Protein AF-A0A534T7Y4-F1 (afdb_monomer_lite)

Sequence (217 aa):
MRRSWRERLYLLGPSAVPPPVGVTTHHVESAAQLQWALGNAAKGADVIVMTAAVADYRPAREAKEKLKRGELGAKTSIELVANPDLLAELGKQRKGSTPLLVGFAAETEDVLENARAKLAAKRCDLIVANNVGEANAGFAVDTNHVQLVEAEEEVDVPAAPKSEVAHRILDKIVSMLGPEAGTDDAGGRVRELGGEAPAKTRAIAAKRAKAKPRRRN

Secondary structure (DSSP, 8-state):
-----S--EEEE-S-SSPPPTTSEEEE--SHHHHHHHHHHHTTT-SEEEE-----SEEESS--SSPPPHHHH-SS----EEEPP-HHHHHHHH-BTTBSEEEEEEEESS-HHHHHHHHHHHHT-SEEEEEETTSTTSSTTSSEEEEEEE-SS-EEEEEEEEHHHHHHHHHHHHHHHT-SPP--------------PPPGGGTTTHHHHTT-------

pLDDT: mean 81.02, std 20.28, range [33.38, 98.44]

Structure (mmCIF, N/CA/C/O backbone):
data_AF-A0A534T7Y4-F1
#
_entry.id   AF-A0A534T7Y4-F1
#
loop_
_atom_site.group_PDB
_atom_site.id
_atom_site.type_symbol
_atom_site.label_atom_id
_atom_site.label_alt_id
_atom_site.label_comp_id
_atom_site.label_asym_id
_atom_site.label_entity_id
_atom_site.label_seq_id
_atom_site.pdbx_PDB_ins_code
_atom_site.Cartn_x
_atom_site.Cartn_y
_atom_site.Cartn_z
_atom_site.occupancy
_atom_site.B_iso_or_equiv
_atom_site.auth_seq_id
_atom_site.auth_comp_id
_atom_site.auth_asym_id
_atom_site.auth_atom_id
_atom_site.pdbx_PDB_model_num
ATOM 1 N N . MET A 1 1 ? -18.652 -5.260 17.031 1.00 40.38 1 MET A N 1
ATOM 2 C CA . MET A 1 1 ? -19.638 -4.272 16.528 1.00 40.38 1 MET A CA 1
ATOM 3 C C . MET A 1 1 ? -19.385 -4.075 15.042 1.00 40.38 1 MET A C 1
ATOM 5 O O . MET A 1 1 ? -18.255 -3.781 14.687 1.00 40.38 1 MET A O 1
ATOM 9 N N . ARG A 1 2 ? -20.369 -4.295 14.161 1.00 49.62 2 ARG A N 1
ATOM 10 C CA . ARG A 1 2 ? -20.183 -4.040 12.722 1.00 49.62 2 ARG A CA 1
ATOM 11 C C . ARG A 1 2 ? -20.471 -2.559 12.460 1.00 49.62 2 ARG A C 1
ATOM 13 O O . ARG A 1 2 ? -21.638 -2.184 12.439 1.00 49.62 2 ARG A O 1
ATOM 20 N N . ARG A 1 3 ? -19.433 -1.729 12.289 1.00 62.16 3 ARG A N 1
ATOM 21 C CA . ARG A 1 3 ? -19.593 -0.394 11.681 1.00 62.16 3 ARG A CA 1
ATOM 22 C C . ARG A 1 3 ? -20.179 -0.579 10.279 1.00 62.16 3 ARG A C 1
ATOM 24 O O . ARG A 1 3 ? -19.710 -1.438 9.527 1.00 62.16 3 ARG A O 1
ATOM 31 N N . SER A 1 4 ? -21.208 0.189 9.926 1.00 66.19 4 SER A N 1
ATOM 32 C CA . SER A 1 4 ? -21.728 0.200 8.558 1.00 66.19 4 SER A CA 1
ATOM 33 C C . SER A 1 4 ? -20.911 1.182 7.724 1.00 66.19 4 SER A C 1
ATOM 35 O O . SER A 1 4 ? -21.018 2.393 7.904 1.00 66.19 4 SER A O 1
ATOM 37 N N . TRP A 1 5 ? -20.100 0.674 6.800 1.00 73.88 5 TRP A N 1
ATOM 38 C CA . TRP A 1 5 ? -19.364 1.508 5.851 1.00 73.88 5 TRP A CA 1
ATOM 39 C C . TRP A 1 5 ? -20.348 2.141 4.861 1.00 73.88 5 TRP A C 1
ATOM 41 O O . TRP A 1 5 ? -20.861 1.448 3.980 1.00 73.88 5 TRP A O 1
ATOM 51 N N . ARG A 1 6 ? -20.644 3.435 5.036 1.00 69.75 6 ARG A N 1
ATOM 52 C CA . ARG A 1 6 ? -21.647 4.162 4.237 1.00 69.75 6 ARG A CA 1
ATOM 53 C C . ARG A 1 6 ? -21.253 4.265 2.764 1.00 69.75 6 ARG A C 1
ATOM 55 O O . ARG A 1 6 ? -22.079 4.010 1.894 1.00 69.75 6 ARG A O 1
ATOM 62 N N . GLU A 1 7 ? -19.986 4.566 2.491 1.00 76.88 7 GLU A N 1
ATOM 63 C CA . GLU A 1 7 ? -19.439 4.646 1.138 1.00 76.88 7 GLU A CA 1
ATOM 64 C C . GLU A 1 7 ? -18.155 3.821 1.043 1.00 76.88 7 GLU A C 1
ATOM 66 O O . GLU A 1 7 ? -17.306 3.848 1.932 1.00 76.88 7 GLU A O 1
ATOM 71 N N . ARG A 1 8 ? -18.031 3.037 -0.032 1.00 85.06 8 ARG A N 1
ATOM 72 C CA . ARG A 1 8 ? -16.865 2.187 -0.290 1.00 85.06 8 ARG A CA 1
ATOM 73 C C . ARG A 1 8 ? -16.411 2.415 -1.720 1.00 85.06 8 ARG A C 1
ATOM 75 O O . ARG A 1 8 ? -17.153 2.121 -2.659 1.00 85.06 8 ARG A O 1
ATOM 82 N N . LEU A 1 9 ? -15.192 2.919 -1.855 1.00 89.81 9 LEU A N 1
ATOM 83 C CA . LEU A 1 9 ? -14.515 3.125 -3.125 1.00 89.81 9 LEU A CA 1
ATOM 84 C C . LEU A 1 9 ? -13.345 2.149 -3.234 1.00 89.81 9 LEU A C 1
ATOM 86 O O . LEU A 1 9 ? -12.501 2.086 -2.344 1.00 89.81 9 LEU A O 1
ATOM 90 N N . TYR A 1 10 ? -13.279 1.416 -4.340 1.00 92.06 10 TYR A N 1
ATOM 91 C CA . TYR A 1 10 ? -12.193 0.494 -4.636 1.00 92.06 10 TYR A CA 1
ATOM 92 C C . TYR A 1 10 ? -11.437 0.943 -5.884 1.00 92.06 10 TYR A C 1
ATOM 94 O O . TYR A 1 10 ? -11.981 0.953 -6.988 1.00 92.06 10 TYR A O 1
ATOM 102 N N . LEU A 1 11 ? -10.176 1.339 -5.702 1.00 92.19 11 LEU A N 1
ATOM 103 C CA . LEU A 1 11 ? -9.277 1.693 -6.799 1.00 92.19 11 LEU A CA 1
ATOM 104 C C . LEU A 1 11 ? -8.537 0.427 -7.243 1.00 92.19 11 LEU A C 1
ATOM 106 O O . LEU A 1 11 ? -7.594 -0.014 -6.588 1.00 92.19 11 LEU A O 1
ATOM 110 N N . LEU A 1 12 ? -9.005 -0.187 -8.329 1.00 92.94 12 LEU A N 1
ATOM 111 C CA . LEU A 1 12 ? -8.581 -1.522 -8.744 1.00 92.94 12 LEU A CA 1
ATOM 112 C C . LEU A 1 12 ? -7.566 -1.461 -9.889 1.00 92.94 12 LEU A C 1
ATOM 114 O O . LEU A 1 12 ? -7.898 -1.091 -11.015 1.00 92.94 12 LEU A O 1
ATOM 118 N N . GLY A 1 13 ? -6.334 -1.871 -9.583 1.00 91.81 13 GLY A N 1
ATOM 119 C CA . GLY A 1 13 ? -5.284 -2.144 -10.565 1.00 91.81 13 GLY A CA 1
ATOM 120 C C . GLY A 1 13 ? -5.560 -3.389 -11.426 1.00 91.81 13 GLY A C 1
ATOM 121 O O . GLY A 1 13 ? -6.578 -4.064 -11.245 1.00 91.81 13 GLY A O 1
ATOM 122 N N . PRO A 1 14 ? -4.634 -3.766 -12.326 1.00 90.12 14 PRO A N 1
ATOM 123 C CA . PRO A 1 14 ? -4.692 -5.048 -13.021 1.00 90.12 14 PRO A CA 1
ATOM 124 C C . PRO A 1 14 ? -4.718 -6.208 -12.014 1.00 90.12 14 PRO A C 1
ATOM 126 O O . PRO A 1 14 ? -3.756 -6.429 -11.283 1.00 90.12 14 PRO A O 1
ATOM 129 N N . SER A 1 15 ? -5.824 -6.950 -11.974 1.00 87.88 15 SER A N 1
ATOM 130 C CA . SER A 1 15 ? -6.038 -8.053 -11.034 1.00 87.88 15 SER A CA 1
ATOM 131 C C . SER A 1 15 ? -6.821 -9.184 -11.696 1.00 87.88 15 SER A C 1
ATOM 133 O O . SER A 1 15 ? -7.644 -8.946 -12.582 1.00 87.88 15 SER A O 1
ATOM 135 N N . ALA A 1 16 ? -6.564 -10.419 -11.262 1.00 85.62 16 ALA A N 1
ATOM 136 C CA . ALA A 1 16 ? -7.376 -11.585 -11.615 1.00 85.62 16 ALA A CA 1
ATOM 137 C C . ALA A 1 16 ? -8.631 -11.718 -10.730 1.00 85.62 16 ALA A C 1
ATOM 139 O O . ALA A 1 16 ? -9.544 -12.469 -11.067 1.00 85.62 16 ALA A O 1
ATOM 140 N N . VAL A 1 17 ? -8.676 -10.997 -9.605 1.00 84.56 17 VAL A N 1
ATOM 141 C CA . VAL A 1 17 ? -9.790 -11.018 -8.652 1.00 84.56 17 VAL A CA 1
ATOM 142 C C . VAL A 1 17 ? -10.852 -10.007 -9.102 1.00 84.56 17 VAL A C 1
ATOM 144 O O . VAL A 1 17 ? -10.505 -8.847 -9.351 1.00 84.56 17 VAL A O 1
ATOM 147 N N . PRO A 1 18 ? -12.133 -10.406 -9.223 1.00 87.19 18 PRO A N 1
ATOM 148 C CA . PRO A 1 18 ? -13.202 -9.482 -9.583 1.00 87.19 18 PRO A CA 1
ATOM 149 C C . PRO A 1 18 ? -13.441 -8.447 -8.473 1.00 87.19 18 PRO A C 1
ATOM 151 O O . PRO A 1 18 ? -13.191 -8.732 -7.298 1.00 87.19 18 PRO A O 1
ATOM 154 N N . PRO A 1 19 ? -13.952 -7.251 -8.813 1.00 88.75 19 PRO A N 1
ATOM 155 C CA . PRO A 1 19 ? -14.296 -6.261 -7.805 1.00 88.75 19 PRO A CA 1
ATOM 156 C C . PRO A 1 19 ? -15.399 -6.775 -6.862 1.00 88.75 19 PRO A C 1
ATOM 158 O O . PRO A 1 19 ? -16.290 -7.509 -7.305 1.00 88.75 19 PRO A O 1
ATOM 161 N N . PRO A 1 20 ? -15.381 -6.384 -5.574 1.00 86.88 20 PRO A N 1
ATOM 162 C CA . PRO A 1 20 ? -16.426 -6.761 -4.630 1.00 86.88 20 PRO A CA 1
ATOM 163 C C . PRO A 1 20 ? -17.809 -6.237 -5.043 1.00 86.88 20 PRO A C 1
ATOM 165 O O . PRO A 1 20 ? -17.954 -5.114 -5.528 1.00 86.88 20 PRO A O 1
ATOM 168 N N . VAL A 1 21 ? -18.853 -7.029 -4.789 1.00 87.06 21 VAL A N 1
ATOM 169 C CA . VAL A 1 21 ? -20.244 -6.631 -5.054 1.00 87.06 21 VAL A CA 1
ATOM 170 C C . VAL A 1 21 ? -20.660 -5.485 -4.123 1.00 87.06 21 VAL A C 1
ATOM 172 O O . VAL A 1 21 ? -20.382 -5.508 -2.924 1.00 87.06 21 VAL A O 1
ATOM 175 N N . GLY A 1 22 ? -21.360 -4.486 -4.669 1.00 86.19 22 GLY A N 1
ATOM 176 C CA . GLY A 1 22 ? -21.880 -3.352 -3.894 1.00 86.19 22 GLY A CA 1
ATOM 177 C C . GLY A 1 22 ? -20.812 -2.344 -3.447 1.00 86.19 22 GLY A C 1
ATOM 178 O O . GLY A 1 22 ? -21.047 -1.596 -2.495 1.00 86.19 22 GLY A O 1
ATOM 179 N N . VAL A 1 23 ? -19.644 -2.343 -4.100 1.00 90.19 23 VAL A N 1
ATOM 180 C CA . VAL A 1 23 ? -18.551 -1.382 -3.896 1.00 90.19 23 VAL A CA 1
ATOM 181 C C . VAL A 1 23 ? -18.313 -0.612 -5.193 1.00 90.19 23 VAL A C 1
ATOM 183 O O . VAL A 1 23 ? -18.119 -1.212 -6.253 1.00 90.19 23 VAL A O 1
ATOM 186 N N . THR A 1 24 ? -18.306 0.719 -5.120 1.00 91.38 24 THR A N 1
ATOM 187 C CA . THR A 1 24 ? -17.987 1.565 -6.274 1.00 91.38 24 THR A CA 1
ATOM 188 C C . THR A 1 24 ? -16.542 1.306 -6.673 1.00 91.38 24 THR A C 1
ATOM 190 O O . THR A 1 24 ? -15.634 1.500 -5.870 1.00 91.38 24 THR A O 1
ATOM 193 N N . THR A 1 25 ? -16.314 0.847 -7.901 1.00 93.06 25 THR A N 1
ATOM 194 C CA . THR A 1 25 ? -14.978 0.453 -8.363 1.00 93.06 25 THR A CA 1
ATOM 195 C C . THR A 1 25 ? -14.504 1.368 -9.483 1.00 93.06 25 THR A C 1
ATOM 197 O O . THR A 1 25 ? -15.199 1.544 -10.481 1.00 93.06 25 THR A O 1
ATOM 200 N N . HIS A 1 26 ? -13.293 1.903 -9.342 1.00 93.12 26 HIS A N 1
ATOM 201 C CA . HIS A 1 26 ? -12.600 2.654 -10.384 1.00 93.12 26 HIS A CA 1
ATOM 202 C C . HIS A 1 26 ? -11.345 1.897 -10.800 1.00 93.12 26 HIS A C 1
ATOM 204 O O . HIS A 1 26 ? -10.448 1.664 -9.991 1.00 93.12 26 HIS A O 1
ATOM 210 N N . HIS A 1 27 ? -11.281 1.513 -12.071 1.00 94.19 27 HIS A N 1
ATOM 211 C CA . HIS A 1 27 ? -10.134 0.794 -12.610 1.00 94.19 27 HIS A CA 1
ATOM 212 C C . HIS A 1 27 ? -8.991 1.748 -12.963 1.00 94.19 27 HIS A C 1
ATOM 214 O O . HIS A 1 27 ? -9.204 2.792 -13.582 1.00 94.19 27 HIS A O 1
ATOM 220 N N . VAL A 1 28 ? -7.773 1.353 -12.606 1.00 94.69 28 VAL A N 1
ATOM 221 C CA . VAL A 1 28 ? -6.526 2.055 -12.927 1.00 94.69 28 VAL A CA 1
ATOM 222 C C . VAL A 1 28 ? -5.508 1.054 -13.474 1.00 94.69 28 VAL A C 1
ATOM 224 O O . VAL A 1 28 ? -5.551 -0.127 -13.149 1.00 94.69 28 VAL A O 1
ATOM 227 N N . GLU A 1 29 ? -4.584 1.503 -14.316 1.00 92.88 29 GLU A N 1
ATOM 228 C CA . GLU A 1 29 ? -3.520 0.662 -14.886 1.00 92.88 29 GLU A CA 1
ATOM 229 C C . GLU A 1 29 ? -2.125 1.138 -14.467 1.00 92.88 29 GLU A C 1
ATOM 231 O O . GLU A 1 29 ? -1.226 0.318 -14.297 1.00 92.88 29 GLU A O 1
ATOM 236 N N . SER A 1 30 ? -1.933 2.447 -14.275 1.00 92.81 30 SER A N 1
ATOM 237 C CA . SER A 1 30 ? -0.633 3.035 -13.934 1.00 92.81 30 SER A CA 1
ATOM 238 C C . SER A 1 30 ? -0.620 3.737 -12.577 1.00 92.81 30 SER A C 1
ATOM 240 O O . SER A 1 30 ? -1.649 4.195 -12.076 1.00 92.81 30 SER A O 1
ATOM 242 N N . ALA A 1 31 ? 0.582 3.904 -12.013 1.00 93.44 31 ALA A N 1
ATOM 243 C CA . ALA A 1 31 ? 0.797 4.692 -10.799 1.00 93.44 31 ALA A CA 1
ATOM 244 C C . ALA A 1 31 ? 0.269 6.133 -10.943 1.00 93.44 31 ALA A C 1
ATOM 246 O O . ALA A 1 31 ? -0.317 6.671 -10.009 1.00 93.44 31 ALA A O 1
ATOM 247 N N . ALA A 1 32 ? 0.399 6.736 -12.131 1.00 91.19 32 ALA A N 1
ATOM 248 C CA . ALA A 1 32 ? -0.115 8.077 -12.409 1.00 91.19 32 ALA A CA 1
ATOM 249 C C . ALA A 1 32 ? -1.655 8.137 -12.407 1.00 91.19 32 ALA A C 1
ATOM 251 O O . ALA A 1 32 ? -2.238 9.092 -11.895 1.00 91.19 32 ALA A O 1
ATOM 252 N N . GLN A 1 33 ? -2.333 7.116 -12.943 1.00 93.19 33 GLN A N 1
ATOM 253 C CA . GLN A 1 33 ? -3.797 7.033 -12.866 1.00 93.19 33 GLN A CA 1
ATOM 254 C C . GLN A 1 33 ? -4.274 6.814 -11.431 1.00 93.19 33 GLN A C 1
ATOM 256 O O . GLN A 1 33 ? -5.239 7.451 -11.010 1.00 93.19 33 GLN A O 1
ATOM 261 N N . LEU A 1 34 ? -3.585 5.952 -10.678 1.00 95.31 34 LEU A N 1
ATOM 262 C CA . LEU A 1 34 ? -3.877 5.742 -9.264 1.00 95.31 34 LEU A CA 1
ATOM 263 C C . LEU A 1 34 ? -3.691 7.037 -8.463 1.00 95.31 34 LEU A C 1
ATOM 265 O O . LEU A 1 34 ? -4.569 7.389 -7.685 1.00 95.31 34 LEU A O 1
ATOM 269 N N . GLN A 1 35 ? -2.612 7.788 -8.708 1.00 93.69 35 GLN A N 1
ATOM 270 C CA . GLN A 1 35 ? -2.378 9.095 -8.087 1.00 93.69 35 GLN A CA 1
ATOM 271 C C . GLN A 1 35 ? -3.536 10.067 -8.334 1.00 93.69 35 GLN A C 1
ATOM 273 O O . GLN A 1 35 ? -4.030 10.700 -7.402 1.00 93.69 35 GLN A O 1
ATOM 278 N N . TRP A 1 36 ? -3.982 10.177 -9.587 1.00 91.88 36 TRP A N 1
ATOM 279 C CA . TRP A 1 36 ? -5.095 11.051 -9.947 1.00 91.88 36 TRP A CA 1
ATOM 280 C C . TRP A 1 36 ? -6.398 10.632 -9.251 1.00 91.88 36 TRP A C 1
ATOM 282 O O . TRP A 1 36 ? -7.097 11.477 -8.691 1.00 91.88 36 TRP A O 1
ATOM 292 N N . ALA A 1 37 ? -6.697 9.329 -9.234 1.00 92.69 37 ALA A N 1
ATOM 293 C CA . ALA A 1 37 ? -7.888 8.799 -8.577 1.00 92.69 37 ALA A CA 1
ATOM 294 C C . ALA A 1 37 ? -7.856 9.036 -7.055 1.00 92.69 37 ALA A C 1
ATOM 296 O O . ALA A 1 37 ? -8.859 9.456 -6.473 1.00 92.69 37 ALA A O 1
ATOM 297 N N . LEU A 1 38 ? -6.689 8.852 -6.427 1.00 92.31 38 LEU A N 1
ATOM 298 C CA . LEU A 1 38 ? -6.472 9.113 -5.003 1.00 92.31 38 LEU A CA 1
ATOM 299 C C . LEU A 1 38 ? -6.698 10.578 -4.630 1.00 92.31 38 LEU A C 1
ATOM 301 O O . LEU A 1 38 ? -7.304 10.843 -3.599 1.00 92.31 38 LEU A O 1
ATOM 305 N N . GLY A 1 39 ? -6.274 11.532 -5.464 1.00 87.19 39 GLY A N 1
ATOM 306 C CA . GLY A 1 39 ? -6.423 12.960 -5.159 1.00 87.19 39 GLY A CA 1
ATOM 307 C C . GLY A 1 39 ? -7.878 13.409 -4.950 1.00 87.19 39 GLY A C 1
ATOM 308 O O . GLY A 1 39 ? -8.139 14.328 -4.171 1.00 87.19 39 GLY A O 1
ATOM 309 N N . ASN A 1 40 ? -8.834 12.755 -5.616 1.00 81.31 40 ASN A N 1
ATOM 310 C CA . ASN A 1 40 ? -10.262 12.989 -5.391 1.00 81.31 40 ASN A CA 1
ATOM 311 C C . ASN A 1 40 ? -10.810 12.117 -4.261 1.00 81.31 40 ASN A C 1
ATOM 313 O O . ASN A 1 40 ? -11.522 12.630 -3.404 1.00 81.31 40 ASN A O 1
ATOM 317 N N . ALA A 1 41 ? -10.444 10.834 -4.242 1.00 85.88 41 ALA A N 1
ATOM 318 C CA . ALA A 1 41 ? -10.897 9.871 -3.241 1.00 85.88 41 ALA A CA 1
ATOM 319 C C . ALA A 1 41 ? -10.496 10.247 -1.809 1.00 85.88 41 ALA A C 1
ATOM 321 O O . ALA A 1 41 ? -11.246 9.997 -0.875 1.00 85.88 41 ALA A O 1
ATOM 322 N N . ALA A 1 42 ? -9.325 10.860 -1.629 1.00 88.12 42 ALA A N 1
ATOM 323 C CA . ALA A 1 42 ? -8.818 11.229 -0.314 1.00 88.12 42 ALA A CA 1
ATOM 324 C C . ALA A 1 42 ? -9.606 12.378 0.335 1.00 88.12 42 ALA A C 1
ATOM 326 O O . ALA A 1 42 ? -9.557 12.553 1.553 1.00 88.12 42 ALA A O 1
ATOM 327 N N . LYS A 1 43 ? -10.339 13.175 -0.454 1.00 86.75 43 LYS A N 1
ATOM 328 C CA . LYS A 1 43 ? -11.135 14.293 0.061 1.00 86.75 43 LYS A CA 1
ATOM 329 C C . LYS A 1 43 ? -12.392 13.757 0.740 1.00 86.75 43 LYS A C 1
ATOM 331 O O . LYS A 1 43 ? -13.333 13.352 0.067 1.00 86.75 43 LYS A O 1
ATOM 336 N N . GLY A 1 44 ? -12.417 13.826 2.068 1.00 84.31 44 GLY A N 1
ATOM 337 C CA . GLY A 1 44 ? -13.553 13.371 2.873 1.00 84.31 44 GLY A CA 1
ATOM 338 C C . GLY A 1 44 ? -13.548 11.873 3.173 1.00 84.31 44 GLY A C 1
ATOM 339 O O . GLY A 1 44 ? -14.550 11.369 3.663 1.00 84.31 44 GLY A O 1
ATOM 340 N N . ALA A 1 45 ? -12.448 11.166 2.894 1.00 91.44 45 ALA A N 1
ATOM 341 C CA . ALA A 1 45 ? -12.280 9.797 3.361 1.00 91.44 45 ALA A CA 1
ATOM 342 C C . ALA A 1 45 ? -12.017 9.774 4.874 1.00 91.44 45 ALA A C 1
ATOM 344 O O . ALA A 1 45 ? -11.205 10.554 5.373 1.00 91.44 45 ALA A O 1
ATOM 345 N N . ASP A 1 46 ? -12.644 8.832 5.578 1.00 93.19 46 ASP A N 1
ATOM 346 C CA . ASP A 1 46 ? -12.319 8.529 6.978 1.00 93.19 46 ASP A CA 1
ATOM 347 C C . ASP A 1 46 ? -11.092 7.612 7.083 1.00 93.19 46 ASP A C 1
ATOM 349 O O . ASP A 1 46 ? -10.283 7.738 8.000 1.00 93.19 46 ASP A O 1
ATOM 353 N N . VAL A 1 47 ? -10.938 6.699 6.118 1.00 95.06 47 VAL A N 1
ATOM 354 C CA . VAL A 1 47 ? -9.856 5.709 6.044 1.00 95.06 47 VAL A CA 1
ATOM 355 C C . VAL A 1 47 ? -9.386 5.565 4.603 1.00 95.06 47 VAL A C 1
ATOM 357 O O . VAL A 1 47 ? -10.200 5.476 3.683 1.00 95.06 47 VAL A O 1
ATOM 360 N N . ILE A 1 48 ? -8.073 5.459 4.410 1.00 96.12 48 ILE A N 1
ATOM 361 C CA . ILE A 1 48 ? -7.463 5.029 3.152 1.00 96.12 48 ILE A CA 1
ATOM 362 C C . ILE A 1 48 ? -6.574 3.818 3.430 1.00 96.12 48 ILE A C 1
ATOM 364 O O . ILE A 1 48 ? -5.624 3.902 4.206 1.00 96.12 48 ILE A O 1
ATOM 368 N N . VAL A 1 49 ? -6.859 2.706 2.748 1.00 96.81 49 VAL A N 1
ATOM 369 C CA . VAL A 1 4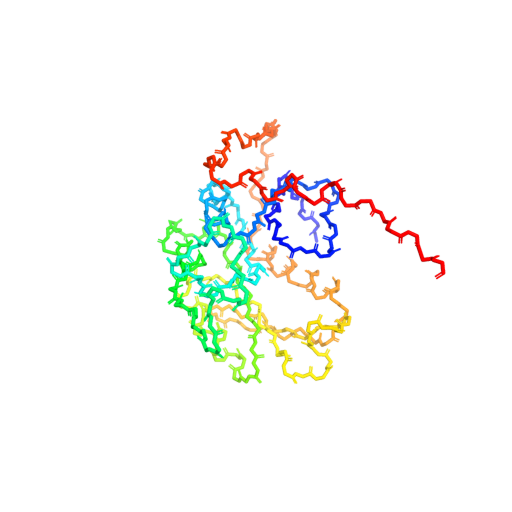9 ? -6.062 1.475 2.819 1.00 96.81 49 VAL A CA 1
ATOM 370 C C . VAL A 1 49 ? -5.309 1.274 1.505 1.00 96.81 49 VAL A C 1
ATOM 372 O O . VAL A 1 49 ? -5.895 0.934 0.478 1.00 96.81 49 VAL A O 1
ATOM 375 N N . MET A 1 50 ? -3.996 1.495 1.528 1.00 96.12 50 MET A N 1
ATOM 376 C CA . MET A 1 50 ? -3.113 1.419 0.362 1.00 96.12 50 MET A CA 1
ATOM 377 C C . MET A 1 50 ? -2.526 0.011 0.201 1.00 96.12 50 MET A C 1
ATOM 379 O O . MET A 1 50 ? -1.347 -0.220 0.452 1.00 96.12 50 MET A O 1
ATOM 383 N N . THR A 1 51 ? -3.359 -0.938 -0.239 1.00 93.88 51 THR A N 1
ATOM 384 C CA . THR A 1 51 ? -2.961 -2.342 -0.492 1.00 93.88 51 THR A CA 1
ATOM 385 C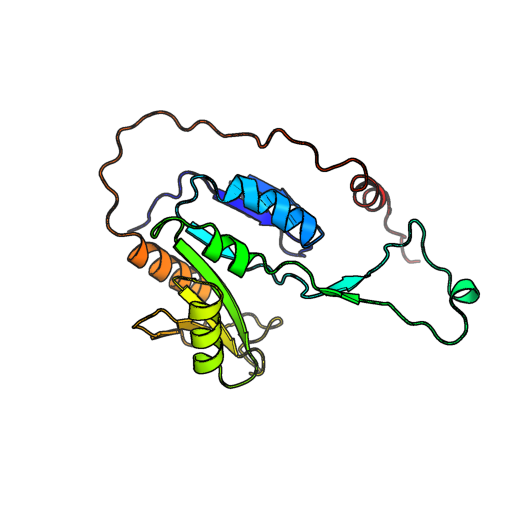 C . THR A 1 51 ? -2.337 -2.577 -1.870 1.00 93.88 51 THR A C 1
ATOM 387 O O . THR A 1 51 ? -1.891 -3.683 -2.166 1.00 93.88 51 THR A O 1
ATOM 390 N N . ALA A 1 52 ? -2.401 -1.595 -2.772 1.00 92.06 52 ALA A N 1
ATOM 391 C CA . ALA A 1 52 ? -1.948 -1.765 -4.148 1.00 92.06 52 ALA A CA 1
ATOM 392 C C . ALA A 1 52 ? -0.419 -1.907 -4.210 1.00 92.06 52 ALA A C 1
ATOM 394 O O . ALA A 1 52 ? 0.305 -1.066 -3.682 1.00 92.06 52 ALA A O 1
ATOM 395 N N . ALA A 1 53 ? 0.068 -2.923 -4.927 1.00 91.06 53 ALA A N 1
ATOM 396 C CA . ALA A 1 53 ? 1.480 -3.057 -5.279 1.00 91.06 53 ALA A CA 1
ATOM 397 C C . ALA A 1 53 ? 1.829 -2.063 -6.401 1.00 91.06 53 ALA A C 1
ATOM 399 O O . ALA A 1 53 ? 1.824 -2.397 -7.588 1.00 91.06 53 ALA A O 1
ATOM 400 N N . VAL A 1 54 ? 2.043 -0.801 -6.029 1.00 93.44 54 VAL A N 1
ATOM 401 C CA . VAL A 1 54 ? 2.398 0.266 -6.971 1.00 93.44 54 VAL A CA 1
ATOM 402 C C . VAL A 1 54 ? 3.848 0.078 -7.407 1.00 93.44 54 VAL A C 1
ATOM 404 O O . VAL A 1 54 ? 4.731 -0.045 -6.571 1.00 93.44 54 VAL A O 1
ATOM 407 N N . ALA A 1 55 ? 4.102 0.060 -8.715 1.00 93.88 55 ALA A N 1
ATOM 408 C CA . ALA A 1 55 ? 5.464 -0.045 -9.228 1.00 93.88 55 ALA A CA 1
ATOM 409 C C . ALA A 1 55 ? 6.297 1.189 -8.842 1.00 93.88 55 ALA A C 1
ATOM 411 O O . ALA A 1 55 ? 5.878 2.316 -9.114 1.00 93.88 55 ALA A O 1
ATOM 412 N N . ASP A 1 56 ? 7.500 0.979 -8.308 1.00 92.38 56 ASP A N 1
ATOM 413 C CA . ASP A 1 56 ? 8.401 2.067 -7.894 1.00 92.38 56 ASP A CA 1
ATOM 414 C C . ASP A 1 56 ? 8.952 2.877 -9.073 1.00 92.38 56 ASP A C 1
ATOM 416 O O . ASP A 1 56 ? 9.285 4.052 -8.936 1.00 92.38 56 ASP A O 1
ATOM 420 N N . TYR A 1 57 ? 9.021 2.267 -10.257 1.00 95.69 57 TYR A N 1
ATOM 421 C CA . TYR A 1 57 ? 9.571 2.873 -11.465 1.00 95.69 57 TYR A CA 1
ATOM 422 C C . TYR A 1 57 ? 8.628 2.710 -12.658 1.00 95.69 57 TYR A C 1
ATOM 424 O O . TYR A 1 57 ? 7.796 1.802 -12.715 1.00 95.69 57 TYR A O 1
ATOM 432 N N . ARG A 1 58 ? 8.787 3.585 -13.651 1.00 94.75 58 ARG A N 1
ATOM 433 C CA . ARG A 1 58 ? 8.142 3.497 -14.968 1.00 94.75 58 ARG A CA 1
ATOM 434 C C . ARG A 1 58 ? 9.159 3.760 -16.083 1.00 94.75 58 ARG A C 1
ATOM 436 O O . ARG A 1 58 ? 10.161 4.426 -15.823 1.00 94.75 58 ARG A O 1
ATOM 443 N N . PRO A 1 59 ? 8.911 3.311 -17.327 1.00 95.00 59 PRO A N 1
ATOM 444 C CA . PRO A 1 59 ? 9.722 3.721 -18.469 1.00 95.00 59 PRO A CA 1
ATOM 445 C C . PRO A 1 59 ? 9.791 5.248 -18.594 1.00 95.00 59 PRO A C 1
ATOM 447 O O . PRO A 1 59 ? 8.771 5.930 -18.513 1.00 95.00 59 PRO A O 1
ATOM 450 N N . ALA A 1 60 ? 10.987 5.783 -18.837 1.00 94.56 60 ALA A N 1
ATOM 451 C CA . ALA A 1 60 ? 11.201 7.211 -19.077 1.00 94.56 60 ALA A CA 1
ATOM 452 C C . ALA A 1 60 ? 10.450 7.700 -20.326 1.00 94.56 60 ALA A C 1
ATOM 454 O O . ALA A 1 60 ? 10.020 8.852 -20.405 1.00 94.56 60 ALA A O 1
ATOM 455 N N . ARG A 1 61 ? 10.289 6.810 -21.314 1.00 90.31 61 ARG A N 1
ATOM 456 C CA . ARG A 1 61 ? 9.577 7.063 -22.567 1.00 90.31 61 ARG A CA 1
ATOM 457 C C . ARG A 1 61 ? 8.661 5.892 -22.895 1.00 90.31 61 ARG A C 1
ATOM 459 O O . ARG A 1 61 ? 9.114 4.758 -23.025 1.00 90.31 61 ARG A O 1
ATOM 466 N N . GLU A 1 62 ? 7.381 6.184 -23.083 1.00 90.00 62 GLU A N 1
ATOM 467 C CA . GLU A 1 62 ? 6.397 5.213 -23.560 1.00 90.00 62 GLU A CA 1
ATOM 468 C C . GLU A 1 62 ? 6.375 5.193 -25.095 1.00 90.00 62 GLU A C 1
ATOM 470 O O . GLU A 1 62 ? 6.232 6.231 -25.749 1.00 90.00 62 GLU A O 1
ATOM 475 N N . ALA A 1 63 ? 6.512 4.007 -25.689 1.00 89.12 63 ALA A N 1
ATOM 476 C CA . ALA A 1 63 ? 6.392 3.838 -27.132 1.00 89.12 63 ALA A CA 1
ATOM 477 C C . ALA A 1 63 ? 4.914 3.859 -27.554 1.00 89.12 63 ALA A C 1
ATOM 479 O O . ALA A 1 63 ? 4.081 3.171 -26.968 1.00 89.12 63 ALA A O 1
ATOM 480 N N . LYS A 1 64 ? 4.586 4.613 -28.612 1.00 90.06 64 LYS A N 1
ATOM 481 C CA . LYS A 1 64 ? 3.218 4.662 -29.170 1.00 90.06 64 LYS A CA 1
ATOM 482 C C . LYS A 1 64 ? 2.806 3.352 -29.844 1.00 90.06 64 LYS A C 1
ATOM 484 O O . LYS A 1 64 ? 1.619 3.061 -29.969 1.00 90.06 64 LYS A O 1
ATOM 489 N N . GLU A 1 65 ? 3.789 2.578 -30.288 1.00 90.56 65 GLU A N 1
ATOM 490 C CA . GLU A 1 65 ? 3.605 1.316 -30.989 1.00 90.56 65 GLU A CA 1
ATOM 491 C C . GLU A 1 65 ? 4.492 0.231 -30.382 1.00 90.56 65 GLU A C 1
ATOM 493 O O . GLU A 1 65 ? 5.459 0.505 -29.669 1.00 90.56 65 GLU A O 1
ATOM 498 N N . LYS A 1 66 ? 4.153 -1.027 -30.671 1.00 90.38 66 LYS A N 1
ATOM 499 C CA . LYS A 1 66 ? 4.951 -2.174 -30.245 1.00 90.38 66 LYS A CA 1
ATOM 500 C C . LYS A 1 66 ? 6.335 -2.089 -30.887 1.00 90.38 66 LYS A C 1
ATOM 502 O O . LYS A 1 66 ? 6.452 -2.239 -32.099 1.00 90.38 66 LYS A O 1
ATOM 507 N N . LEU A 1 67 ? 7.359 -1.954 -30.053 1.00 88.31 67 LEU A N 1
ATOM 508 C CA . L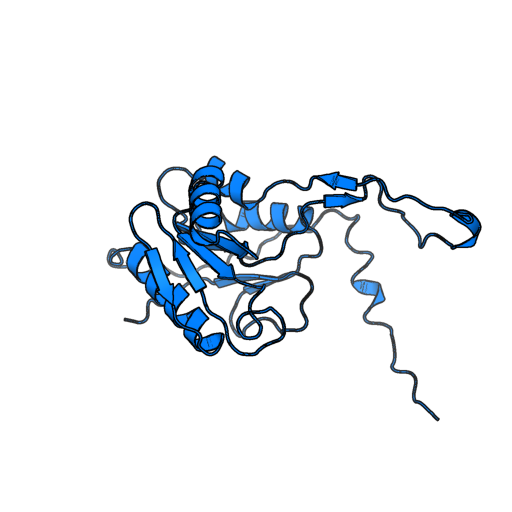EU A 1 67 ? 8.754 -1.990 -30.479 1.00 88.31 67 LEU A CA 1
ATOM 509 C C . LEU A 1 67 ? 9.074 -3.361 -31.089 1.00 88.31 67 LEU A C 1
ATOM 511 O O . LEU A 1 67 ? 8.864 -4.401 -30.448 1.00 88.31 67 LEU A O 1
ATOM 515 N N . LYS A 1 68 ? 9.540 -3.393 -32.341 1.00 87.44 68 LYS A N 1
ATOM 516 C CA . LYS A 1 68 ? 9.893 -4.658 -32.999 1.00 87.44 68 LYS A CA 1
ATOM 517 C C . LYS A 1 68 ? 11.314 -5.055 -32.629 1.00 87.44 68 LYS A C 1
ATOM 519 O O . LYS A 1 68 ? 12.210 -4.225 -32.557 1.00 87.44 68 LYS A O 1
ATOM 524 N N . ARG A 1 69 ? 11.550 -6.362 -32.484 1.00 82.06 69 ARG A N 1
ATOM 525 C CA . ARG A 1 69 ? 12.879 -6.899 -32.143 1.00 82.06 69 ARG A CA 1
ATOM 526 C C . ARG A 1 69 ? 13.977 -6.427 -33.111 1.00 82.06 69 ARG A C 1
ATOM 528 O O . ARG A 1 69 ? 15.075 -6.142 -32.664 1.00 82.06 69 ARG A O 1
ATOM 535 N N . GLY A 1 70 ? 13.673 -6.307 -34.407 1.00 82.12 70 GLY A N 1
ATOM 536 C CA . GLY A 1 70 ? 14.632 -5.814 -35.405 1.00 82.12 70 GLY A CA 1
ATOM 537 C C . GLY A 1 70 ? 15.006 -4.335 -35.248 1.00 82.12 70 GLY A C 1
ATOM 538 O O . GLY A 1 70 ? 16.115 -3.959 -35.598 1.00 82.12 70 GLY A O 1
ATOM 539 N N . GLU A 1 71 ? 14.114 -3.514 -34.685 1.00 80.19 71 GLU A N 1
ATOM 540 C CA . GLU A 1 71 ? 14.338 -2.076 -34.453 1.00 80.19 71 GLU A CA 1
ATOM 541 C C . GLU A 1 71 ? 15.165 -1.832 -33.182 1.00 80.19 71 GLU A C 1
ATOM 543 O O . GLU A 1 71 ? 15.895 -0.852 -33.085 1.00 80.19 71 GLU A O 1
ATOM 548 N N . LEU A 1 72 ? 15.063 -2.742 -32.212 1.00 79.81 72 LEU A N 1
ATOM 549 C CA . LEU A 1 72 ? 15.745 -2.658 -30.922 1.00 79.81 72 LEU A CA 1
ATOM 550 C C . LEU A 1 72 ? 17.177 -3.218 -30.937 1.00 79.81 72 LEU A C 1
ATOM 552 O O . LEU A 1 72 ? 17.918 -3.018 -29.976 1.00 79.81 72 LEU A O 1
ATOM 556 N N . GLY A 1 73 ? 17.561 -3.910 -32.015 1.00 82.31 73 GLY A N 1
ATOM 557 C CA . GLY A 1 73 ? 18.880 -4.521 -32.175 1.00 82.31 73 GLY A CA 1
ATOM 558 C C . GLY A 1 73 ? 19.119 -5.746 -31.281 1.00 82.31 73 GLY A C 1
ATOM 559 O O . GLY A 1 73 ? 18.212 -6.285 -30.651 1.00 82.31 73 GLY A O 1
ATOM 560 N N . ALA A 1 74 ? 20.372 -6.216 -31.248 1.00 84.38 74 ALA A N 1
ATOM 561 C CA . ALA A 1 74 ? 20.779 -7.392 -30.465 1.00 84.38 74 ALA A CA 1
ATOM 562 C C . ALA A 1 74 ? 20.899 -7.121 -28.951 1.00 84.38 74 ALA A C 1
ATOM 564 O O . ALA A 1 74 ? 20.928 -8.060 -28.157 1.00 84.38 74 ALA A O 1
ATOM 565 N N . LYS A 1 75 ? 20.983 -5.848 -28.549 1.00 86.44 75 LYS A N 1
ATOM 566 C CA . LYS A 1 75 ? 21.023 -5.392 -27.157 1.00 86.44 75 LYS A CA 1
ATOM 567 C C . LYS A 1 75 ? 20.108 -4.187 -27.016 1.00 86.44 75 LYS A C 1
ATOM 569 O O . LYS A 1 75 ? 20.160 -3.281 -27.839 1.00 86.44 75 LYS A O 1
ATOM 574 N N . THR A 1 76 ? 19.314 -4.168 -25.954 1.00 88.62 76 THR A N 1
ATOM 575 C CA . THR A 1 76 ? 18.320 -3.124 -25.706 1.00 88.62 76 THR A CA 1
ATOM 576 C C . THR A 1 76 ? 18.326 -2.762 -24.234 1.00 88.62 76 THR A C 1
ATOM 578 O O . THR A 1 76 ? 18.459 -3.640 -23.383 1.00 88.62 76 THR A O 1
ATOM 581 N N . SER A 1 77 ? 18.150 -1.481 -23.939 1.00 90.31 77 SER A N 1
ATOM 582 C CA . SER A 1 77 ? 17.927 -0.969 -22.592 1.00 90.31 77 SER A CA 1
ATOM 583 C C . SER A 1 77 ? 16.560 -0.292 -22.507 1.00 90.31 77 SER A C 1
ATOM 585 O O . SER A 1 77 ? 16.048 0.243 -23.492 1.00 90.31 77 SER A O 1
ATOM 587 N N . ILE A 1 78 ? 15.965 -0.329 -21.316 1.00 92.12 78 ILE A N 1
ATOM 588 C CA . ILE A 1 78 ? 14.799 0.481 -20.966 1.00 92.12 78 ILE A CA 1
ATOM 589 C C . ILE A 1 78 ? 15.263 1.434 -19.876 1.00 92.12 78 ILE A C 1
ATOM 591 O O . ILE A 1 78 ? 15.640 1.002 -18.790 1.00 92.12 78 ILE A O 1
ATOM 595 N N . GLU A 1 79 ? 15.257 2.725 -20.179 1.00 95.50 79 GLU A N 1
ATOM 596 C CA . GLU A 1 79 ? 15.507 3.753 -19.178 1.00 95.50 79 GLU A CA 1
ATOM 597 C C . GLU A 1 79 ? 14.282 3.868 -18.266 1.00 95.50 79 GLU A C 1
ATOM 599 O O . GLU A 1 79 ? 13.149 3.972 -18.750 1.00 95.50 79 GLU A O 1
ATOM 604 N N . LEU A 1 80 ? 14.504 3.826 -16.954 1.00 97.50 80 LEU A N 1
ATOM 605 C CA . LEU A 1 80 ? 13.460 3.891 -15.940 1.00 97.50 80 LEU A CA 1
ATOM 606 C C . LEU A 1 80 ? 13.582 5.184 -15.135 1.00 97.50 80 LEU A C 1
ATOM 608 O O . LEU A 1 80 ? 14.679 5.628 -14.812 1.00 97.50 80 LEU A O 1
ATOM 612 N N . VAL A 1 81 ? 12.439 5.756 -14.777 1.00 96.88 81 VAL A N 1
ATOM 613 C CA . VAL A 1 81 ? 12.324 6.900 -13.868 1.00 96.88 81 VAL A CA 1
ATOM 614 C C . VAL A 1 81 ? 11.402 6.538 -12.713 1.00 96.88 81 VAL A C 1
ATOM 616 O O . VAL A 1 81 ? 10.447 5.779 -12.890 1.00 96.88 81 VAL A O 1
ATOM 619 N N . ALA A 1 82 ? 11.676 7.079 -11.528 1.00 96.19 82 ALA A N 1
ATOM 620 C CA . ALA A 1 82 ? 10.881 6.804 -10.337 1.00 96.19 82 ALA A CA 1
ATOM 621 C C . ALA A 1 82 ? 9.428 7.284 -10.497 1.00 96.19 82 ALA A C 1
ATOM 623 O O . ALA A 1 82 ? 9.152 8.352 -11.064 1.00 96.19 82 ALA A O 1
ATOM 624 N N . ASN A 1 83 ? 8.487 6.491 -9.991 1.00 95.31 83 ASN A N 1
ATOM 625 C CA . ASN A 1 83 ? 7.112 6.911 -9.770 1.00 95.31 83 ASN A CA 1
ATOM 626 C C . ASN A 1 83 ? 6.997 7.766 -8.505 1.00 95.31 83 ASN A C 1
ATOM 628 O O . ASN A 1 83 ? 7.826 7.659 -7.603 1.00 95.31 83 ASN A O 1
ATOM 632 N N . PRO A 1 84 ? 5.976 8.635 -8.432 1.00 90.69 84 PRO A N 1
ATOM 633 C CA . PRO A 1 84 ? 5.662 9.327 -7.195 1.00 90.69 84 PRO A CA 1
ATOM 634 C C . PRO A 1 84 ? 5.302 8.326 -6.097 1.00 90.69 84 PRO A C 1
ATOM 636 O O . PRO A 1 84 ? 4.559 7.371 -6.331 1.00 90.69 84 PRO A O 1
ATOM 639 N N . ASP A 1 85 ? 5.771 8.597 -4.887 1.00 94.38 85 ASP A N 1
ATOM 640 C CA . ASP A 1 85 ? 5.389 7.840 -3.704 1.00 94.38 85 ASP A CA 1
ATOM 641 C C . ASP A 1 85 ? 4.008 8.287 -3.216 1.00 94.38 85 ASP A C 1
ATOM 643 O O . ASP A 1 85 ? 3.858 9.308 -2.540 1.00 94.38 85 ASP A O 1
ATOM 647 N N . LEU A 1 86 ? 2.983 7.534 -3.612 1.00 95.38 86 LEU A N 1
ATOM 648 C CA . LEU A 1 86 ? 1.588 7.916 -3.394 1.00 95.38 86 LEU A CA 1
ATOM 649 C C . LEU A 1 86 ? 1.222 7.954 -1.910 1.00 95.38 86 LEU A C 1
ATOM 651 O O . LEU A 1 86 ? 0.495 8.847 -1.481 1.00 95.38 86 LEU A O 1
ATOM 655 N N . LEU A 1 87 ? 1.733 7.004 -1.126 1.00 95.44 87 LEU A N 1
ATOM 656 C CA . LEU A 1 87 ? 1.427 6.911 0.298 1.00 95.44 87 LEU A CA 1
ATOM 657 C C . LEU A 1 87 ? 2.130 8.025 1.084 1.00 95.44 87 LEU A C 1
ATOM 659 O O . LEU A 1 87 ? 1.502 8.662 1.927 1.00 95.44 87 LEU A O 1
ATOM 663 N N . ALA A 1 88 ? 3.394 8.328 0.757 1.00 95.44 88 ALA A N 1
ATOM 664 C CA . ALA A 1 88 ? 4.094 9.468 1.348 1.00 95.44 88 ALA A CA 1
ATOM 665 C C . ALA A 1 88 ? 3.402 10.795 1.016 1.00 95.44 88 ALA A C 1
ATOM 667 O O . ALA A 1 88 ? 3.319 11.678 1.868 1.00 95.44 88 ALA A O 1
ATOM 668 N N . GLU A 1 89 ? 2.916 10.954 -0.216 1.00 94.75 89 GLU A N 1
ATOM 669 C CA . GLU A 1 89 ? 2.220 12.169 -0.633 1.00 94.75 89 GLU A CA 1
ATOM 670 C C . GLU A 1 89 ? 0.897 12.349 0.126 1.00 94.75 89 GLU A C 1
ATOM 672 O O . GLU A 1 89 ? 0.637 13.437 0.641 1.00 94.75 89 GLU A O 1
ATOM 677 N N . LEU A 1 90 ? 0.112 11.278 0.301 1.00 94.69 90 LEU A N 1
ATOM 678 C CA . LEU A 1 90 ? -1.086 11.297 1.149 1.00 94.69 90 LEU A CA 1
ATOM 679 C C . LEU A 1 90 ? -0.752 11.717 2.587 1.00 94.69 90 LEU A C 1
ATOM 681 O O . LEU A 1 90 ? -1.390 12.620 3.128 1.00 94.69 90 LEU A O 1
ATOM 685 N N . GLY A 1 91 ? 0.285 11.123 3.183 1.00 94.94 91 GLY A N 1
ATOM 686 C CA . GLY A 1 91 ? 0.734 11.462 4.534 1.00 94.94 91 GLY A CA 1
ATOM 687 C C . GLY A 1 91 ? 1.215 12.908 4.686 1.00 94.94 91 GLY A C 1
ATOM 688 O O . GLY A 1 91 ? 1.031 13.520 5.738 1.00 94.94 91 GLY A O 1
ATOM 689 N N . LYS A 1 92 ? 1.814 13.493 3.641 1.00 94.25 92 LYS A N 1
ATOM 690 C CA . LYS A 1 92 ? 2.218 14.910 3.621 1.00 94.25 92 LYS A CA 1
ATOM 691 C C . LYS A 1 92 ? 1.029 15.859 3.491 1.00 94.25 92 LYS A C 1
ATOM 693 O O . LYS A 1 92 ? 1.044 16.918 4.112 1.00 94.25 92 LYS A O 1
ATOM 698 N N . GLN A 1 93 ? 0.038 15.500 2.677 1.00 91.75 93 GLN A N 1
ATOM 699 C CA . GLN A 1 93 ? -1.139 16.331 2.406 1.00 91.75 93 GLN A CA 1
ATOM 700 C C . GLN A 1 93 ? -2.193 16.259 3.517 1.00 91.75 93 GLN A C 1
ATOM 702 O O . GLN A 1 93 ? -3.005 17.180 3.652 1.00 91.75 93 GLN A O 1
ATOM 707 N N . ARG A 1 94 ? -2.188 15.180 4.307 1.00 92.19 94 ARG A N 1
ATOM 708 C CA . ARG A 1 94 ? -3.104 14.978 5.426 1.00 92.19 94 ARG A CA 1
ATOM 709 C C . ARG A 1 94 ? -2.986 16.105 6.454 1.00 92.19 94 ARG A C 1
ATOM 711 O O . ARG A 1 94 ? -1.896 16.446 6.910 1.00 92.19 94 ARG A O 1
ATOM 718 N N . LYS A 1 95 ? -4.134 16.661 6.846 1.00 86.00 95 LYS A N 1
ATOM 719 C CA . LYS A 1 95 ? -4.248 17.667 7.908 1.00 86.00 95 LYS A CA 1
ATOM 720 C C . LYS A 1 95 ? -4.896 17.018 9.127 1.00 86.00 95 LYS A C 1
ATOM 722 O O . LYS A 1 95 ? -6.043 16.596 9.048 1.00 86.00 95 LYS A O 1
ATOM 727 N N . GLY A 1 96 ? -4.172 16.958 10.243 1.00 88.31 96 GLY A N 1
ATOM 728 C CA . GLY A 1 96 ? -4.633 16.252 11.442 1.00 88.31 96 GLY A CA 1
ATOM 729 C C . GLY A 1 96 ? -4.527 14.731 11.293 1.00 88.31 96 GLY A C 1
ATOM 730 O O . GLY A 1 96 ? -3.588 14.240 10.671 1.00 88.31 96 GLY A O 1
ATOM 731 N N . SER A 1 97 ? -5.482 14.001 11.870 1.00 88.31 97 SER A N 1
ATOM 732 C CA . SER A 1 97 ? -5.494 12.531 11.949 1.00 88.31 97 SER A CA 1
ATOM 733 C C . SER A 1 97 ? -6.473 11.847 10.984 1.00 88.31 97 SER A C 1
ATOM 735 O O . SER A 1 97 ? -6.569 10.625 10.981 1.00 88.31 97 SER A O 1
ATOM 737 N N . THR A 1 98 ? -7.183 12.607 10.143 1.00 91.25 98 THR A N 1
ATOM 738 C CA . THR A 1 98 ? -8.150 12.070 9.169 1.00 91.25 98 THR A CA 1
ATOM 739 C C . THR A 1 98 ? -7.710 12.412 7.739 1.00 91.25 98 THR A C 1
ATOM 741 O O . THR A 1 98 ? -7.362 13.569 7.479 1.00 91.25 98 THR A O 1
ATOM 744 N N . PRO A 1 99 ? -7.718 11.457 6.791 1.00 93.88 99 PRO A N 1
ATOM 745 C CA . PRO A 1 99 ? -8.060 10.038 6.955 1.00 93.88 99 PRO A CA 1
ATOM 746 C C . PRO A 1 99 ? -7.045 9.274 7.810 1.00 93.88 99 PRO A C 1
ATOM 748 O O . PRO A 1 99 ? -5.869 9.641 7.852 1.00 93.88 99 PRO A O 1
ATOM 751 N N . LEU A 1 100 ? -7.489 8.168 8.406 1.00 96.00 100 LEU A N 1
ATOM 752 C CA . LEU A 1 100 ? -6.595 7.117 8.877 1.00 96.00 100 LEU A CA 1
ATOM 753 C C . LEU A 1 100 ? -5.876 6.503 7.662 1.00 96.00 100 LEU A C 1
ATOM 755 O O . LEU A 1 100 ? -6.525 6.038 6.722 1.00 96.00 100 LEU A O 1
ATOM 759 N N . LEU A 1 101 ? -4.548 6.519 7.659 1.00 97.50 101 LEU A N 1
ATOM 760 C CA . LEU A 1 101 ? -3.700 6.023 6.582 1.00 97.50 101 LEU A CA 1
ATOM 761 C C . LEU A 1 101 ? -3.116 4.661 6.953 1.00 97.50 101 LEU A C 1
ATOM 763 O O . LEU A 1 101 ? -2.295 4.550 7.866 1.00 97.50 101 LEU A O 1
ATOM 767 N N . VAL A 1 102 ? -3.513 3.644 6.192 1.00 98.31 102 VAL A N 1
ATOM 768 C CA . VAL A 1 102 ? -3.047 2.265 6.346 1.00 98.31 102 VAL A CA 1
ATOM 769 C C . VAL A 1 102 ? -2.194 1.882 5.142 1.00 98.31 102 VAL A C 1
ATOM 771 O O . VAL A 1 102 ? -2.680 1.862 4.008 1.00 98.31 102 VAL A O 1
ATOM 774 N N . GLY A 1 103 ? -0.923 1.574 5.382 1.00 97.62 103 GLY A N 1
ATOM 775 C CA . GLY A 1 103 ? 0.009 1.074 4.373 1.00 97.62 103 GLY A CA 1
ATOM 776 C C . GLY A 1 103 ? 0.215 -0.435 4.470 1.00 97.62 103 GLY A C 1
ATOM 777 O O . GLY A 1 103 ? -0.018 -1.035 5.516 1.00 97.62 103 GLY A O 1
ATOM 778 N N . PHE A 1 104 ? 0.679 -1.043 3.381 1.00 96.44 104 PHE A N 1
ATOM 779 C CA . PHE A 1 104 ? 1.112 -2.441 3.351 1.00 96.44 104 PHE A CA 1
ATOM 780 C C . PHE A 1 104 ? 2.605 -2.525 3.030 1.00 96.44 104 PHE A C 1
ATOM 782 O O . PHE A 1 104 ? 3.135 -1.720 2.260 1.00 96.44 104 PHE A O 1
ATOM 789 N N . ALA A 1 105 ? 3.277 -3.505 3.623 1.00 93.38 105 ALA A N 1
ATOM 790 C CA . ALA A 1 105 ? 4.699 -3.750 3.451 1.00 93.38 105 ALA A CA 1
ATOM 791 C C . ALA A 1 105 ? 4.952 -5.250 3.287 1.00 93.38 105 ALA A C 1
ATOM 793 O O . ALA A 1 105 ? 4.764 -6.019 4.221 1.00 93.38 105 ALA A O 1
ATOM 794 N N . ALA A 1 106 ? 5.386 -5.657 2.099 1.00 90.88 106 ALA A N 1
ATOM 795 C CA . ALA A 1 106 ? 5.934 -6.988 1.893 1.00 90.88 106 ALA A CA 1
ATOM 796 C C . ALA A 1 106 ? 7.445 -6.904 2.110 1.00 90.88 106 ALA A C 1
ATOM 798 O O . ALA A 1 106 ? 8.121 -6.213 1.350 1.00 90.88 106 ALA A O 1
ATOM 799 N N . GLU A 1 107 ? 7.945 -7.579 3.136 1.00 89.62 107 GLU A N 1
ATOM 800 C CA . GLU A 1 107 ? 9.363 -7.589 3.503 1.00 89.62 107 GLU A CA 1
ATOM 801 C C . GLU A 1 107 ? 9.902 -9.026 3.425 1.00 89.62 107 GLU A C 1
ATOM 803 O O . GLU A 1 107 ? 9.135 -9.990 3.454 1.00 89.62 107 GLU A O 1
ATOM 808 N N . THR A 1 108 ? 11.217 -9.187 3.293 1.00 85.19 108 THR A N 1
ATOM 809 C CA . THR A 1 108 ? 11.887 -10.505 3.321 1.00 85.19 108 THR A CA 1
ATOM 810 C C . THR A 1 108 ? 12.729 -10.714 4.576 1.00 85.19 108 THR A C 1
ATOM 812 O O . THR A 1 108 ? 13.046 -11.848 4.922 1.00 85.19 108 THR A O 1
ATOM 815 N N . GLU A 1 109 ? 13.086 -9.622 5.246 1.00 86.56 109 GLU A N 1
ATOM 816 C CA . GLU A 1 109 ? 13.894 -9.572 6.461 1.00 86.56 109 GLU A CA 1
ATOM 817 C C . GLU A 1 109 ? 13.529 -8.315 7.265 1.00 86.56 109 GLU A C 1
ATOM 819 O O . GLU A 1 109 ? 12.837 -7.429 6.752 1.00 86.56 109 GLU A O 1
ATOM 824 N N . ASP A 1 110 ? 13.941 -8.273 8.535 1.00 91.81 110 ASP A N 1
ATOM 825 C CA . ASP A 1 110 ? 13.802 -7.117 9.434 1.00 91.81 110 ASP A CA 1
ATOM 826 C C . ASP A 1 110 ? 12.408 -6.462 9.411 1.00 91.81 110 ASP A C 1
ATOM 828 O O . ASP A 1 110 ? 12.253 -5.241 9.396 1.00 91.81 110 ASP A O 1
ATOM 832 N N . VAL A 1 111 ? 11.365 -7.301 9.390 1.00 91.81 111 VAL A N 1
ATOM 833 C CA . VAL A 1 111 ? 9.978 -6.902 9.093 1.00 91.81 111 VAL A CA 1
ATOM 834 C C . VAL A 1 111 ? 9.495 -5.757 9.986 1.00 91.81 111 VAL A C 1
ATOM 836 O O . VAL A 1 111 ? 8.974 -4.766 9.476 1.00 91.81 111 VAL A O 1
ATOM 839 N N . LEU A 1 112 ? 9.705 -5.858 11.304 1.00 94.50 112 LEU A N 1
ATOM 840 C CA . LEU A 1 112 ? 9.295 -4.826 12.264 1.00 94.50 112 LEU A CA 1
ATOM 841 C C . LEU A 1 112 ? 10.062 -3.513 12.080 1.00 94.50 112 LEU A C 1
ATOM 843 O O . LEU A 1 112 ? 9.455 -2.441 12.092 1.00 94.50 112 LEU A O 1
ATOM 847 N N . GLU A 1 113 ? 11.380 -3.576 11.884 1.00 95.75 113 GLU A N 1
ATOM 848 C CA . GLU A 1 113 ? 12.210 -2.382 11.706 1.00 95.75 113 GLU A CA 1
ATOM 849 C C . GLU A 1 113 ? 11.819 -1.639 10.423 1.00 95.75 113 GLU A C 1
ATOM 851 O O . GLU A 1 113 ? 11.534 -0.436 10.451 1.00 95.75 113 GLU A O 1
ATOM 856 N N . ASN A 1 114 ? 11.685 -2.375 9.318 1.00 95.94 114 ASN A N 1
ATOM 857 C CA . ASN A 1 114 ? 11.249 -1.841 8.033 1.00 95.94 114 ASN A CA 1
ATOM 858 C C . ASN A 1 114 ? 9.826 -1.265 8.107 1.00 95.94 114 ASN A C 1
ATOM 860 O O . ASN A 1 114 ? 9.555 -0.184 7.569 1.00 95.94 114 ASN A O 1
ATOM 864 N N . ALA A 1 115 ? 8.917 -1.934 8.823 1.00 96.81 115 ALA A N 1
ATOM 865 C CA . ALA A 1 115 ? 7.559 -1.451 9.039 1.00 96.81 115 ALA A CA 1
ATOM 866 C C . ALA A 1 115 ? 7.532 -0.138 9.833 1.00 96.81 115 ALA A C 1
ATOM 868 O O . ALA A 1 115 ? 6.860 0.806 9.410 1.00 96.81 115 ALA A O 1
ATOM 869 N N . ARG A 1 116 ? 8.302 -0.025 10.924 1.00 97.12 116 ARG A N 1
ATOM 870 C CA . ARG A 1 116 ? 8.418 1.209 11.724 1.00 97.12 116 ARG A CA 1
ATOM 871 C C . ARG A 1 116 ? 9.022 2.359 10.922 1.00 97.12 116 ARG A C 1
ATOM 873 O O . ARG A 1 116 ? 8.493 3.473 10.943 1.00 97.12 116 ARG A O 1
ATOM 880 N N . ALA A 1 117 ? 10.085 2.092 10.164 1.00 96.62 117 ALA A N 1
ATOM 881 C CA . ALA A 1 117 ? 10.700 3.086 9.290 1.00 96.62 117 ALA A CA 1
ATOM 882 C C . ALA A 1 117 ? 9.700 3.600 8.240 1.00 96.62 117 ALA A C 1
ATOM 884 O O . ALA A 1 117 ? 9.588 4.808 8.009 1.00 96.62 117 ALA A O 1
ATOM 885 N N . LYS A 1 118 ? 8.914 2.696 7.641 1.00 96.25 118 LYS A N 1
ATOM 886 C CA . LYS A 1 118 ? 7.875 3.034 6.661 1.00 96.25 118 LYS A CA 1
ATOM 887 C C . LYS A 1 118 ? 6.718 3.806 7.297 1.00 96.25 118 LYS A C 1
ATOM 889 O O . LYS A 1 118 ? 6.298 4.810 6.725 1.00 96.25 118 LYS A O 1
ATOM 894 N N . LEU A 1 119 ? 6.253 3.410 8.483 1.00 97.69 119 LEU A N 1
ATOM 895 C CA . LEU A 1 119 ? 5.218 4.116 9.244 1.00 97.69 119 LEU A CA 1
ATOM 896 C C . LEU A 1 119 ? 5.587 5.598 9.416 1.00 97.69 119 LEU A C 1
ATOM 898 O O . LEU A 1 119 ? 4.828 6.481 9.006 1.00 97.69 119 LEU A O 1
ATOM 902 N N . ALA A 1 120 ? 6.795 5.865 9.923 1.00 96.62 120 ALA A N 1
ATOM 903 C CA . ALA A 1 120 ? 7.302 7.217 10.141 1.00 96.62 120 ALA A CA 1
ATOM 904 C C . ALA A 1 120 ? 7.517 7.982 8.824 1.00 96.62 120 ALA A C 1
ATOM 906 O O . ALA A 1 120 ? 7.026 9.102 8.659 1.00 96.62 120 ALA A O 1
ATOM 907 N N . ALA A 1 121 ? 8.205 7.374 7.851 1.00 96.62 121 ALA A N 1
ATOM 908 C CA . ALA A 1 121 ? 8.537 8.021 6.581 1.00 96.62 121 ALA A CA 1
ATOM 909 C C . ALA A 1 121 ? 7.296 8.390 5.755 1.00 96.62 121 ALA A C 1
ATOM 911 O O . ALA A 1 121 ? 7.292 9.404 5.051 1.00 96.62 121 ALA A O 1
ATOM 912 N N . LYS A 1 122 ? 6.243 7.567 5.825 1.00 96.38 122 LYS A N 1
ATOM 913 C CA . LYS A 1 122 ? 4.991 7.770 5.088 1.00 96.38 122 LYS A CA 1
ATOM 914 C C . LYS A 1 122 ? 3.910 8.475 5.903 1.00 96.38 122 LYS A C 1
ATOM 916 O O . LYS A 1 122 ? 2.857 8.772 5.347 1.00 96.38 122 LYS A O 1
ATOM 921 N N . ARG A 1 123 ? 4.157 8.759 7.188 1.00 96.50 123 ARG A N 1
ATOM 922 C CA . ARG A 1 123 ? 3.183 9.348 8.127 1.00 96.50 123 ARG A CA 1
ATOM 923 C C . ARG A 1 123 ? 1.871 8.557 8.180 1.00 96.50 123 ARG A C 1
ATOM 925 O O . ARG A 1 123 ? 0.790 9.151 8.200 1.00 96.50 123 ARG A O 1
ATOM 932 N N . CYS A 1 124 ? 1.985 7.231 8.137 1.00 97.31 124 CYS A N 1
ATOM 933 C CA . CYS A 1 124 ? 0.856 6.317 8.289 1.00 97.31 124 CYS A CA 1
ATOM 934 C C . CYS A 1 124 ? 0.508 6.146 9.764 1.00 97.31 124 CYS A C 1
ATOM 936 O O . CYS A 1 124 ? 1.352 6.379 10.626 1.00 97.31 124 CYS A O 1
ATOM 938 N N . ASP A 1 125 ? -0.717 5.715 10.039 1.00 97.69 125 ASP A N 1
ATOM 939 C CA . ASP A 1 125 ? -1.124 5.345 11.399 1.00 97.69 125 ASP A CA 1
ATOM 940 C C . ASP A 1 125 ? -0.965 3.846 11.630 1.00 97.69 125 ASP A C 1
ATOM 942 O O . ASP A 1 125 ? -0.747 3.421 12.758 1.00 97.69 125 ASP A O 1
ATOM 946 N N . LEU A 1 126 ? -1.036 3.056 10.554 1.00 98.38 126 LEU A N 1
ATOM 947 C CA . LEU A 1 126 ? -0.866 1.612 10.588 1.00 98.38 126 LEU A CA 1
ATOM 948 C C . LEU A 1 126 ? -0.076 1.136 9.365 1.00 98.38 126 LEU A C 1
ATOM 950 O O . LEU A 1 126 ? -0.390 1.501 8.228 1.00 98.38 126 LEU A O 1
ATOM 954 N N . ILE A 1 127 ? 0.914 0.275 9.588 1.00 98.44 127 ILE A N 1
ATOM 955 C CA . ILE A 1 127 ? 1.536 -0.545 8.547 1.00 98.44 127 ILE A CA 1
ATOM 956 C C . ILE A 1 127 ? 1.170 -2.007 8.793 1.00 98.44 127 ILE A C 1
ATOM 958 O O . ILE A 1 127 ? 1.399 -2.542 9.873 1.00 98.44 127 ILE A O 1
ATOM 962 N N . VAL A 1 128 ? 0.616 -2.657 7.773 1.00 97.88 128 VAL A N 1
ATOM 963 C CA . VAL A 1 128 ? 0.436 -4.109 7.730 1.00 97.88 128 VAL A CA 1
ATOM 964 C C . VAL A 1 128 ? 1.660 -4.703 7.045 1.00 97.88 128 VAL A C 1
ATOM 966 O O . VAL A 1 128 ? 1.801 -4.594 5.825 1.00 97.88 128 VAL A O 1
ATOM 969 N N . ALA A 1 129 ? 2.558 -5.290 7.826 1.00 95.56 129 ALA A N 1
ATOM 970 C CA . ALA A 1 129 ? 3.795 -5.870 7.328 1.00 95.56 129 ALA A CA 1
ATOM 971 C C . ALA A 1 129 ? 3.692 -7.393 7.262 1.00 95.56 129 ALA A C 1
ATOM 973 O O . ALA A 1 129 ? 3.203 -8.011 8.200 1.00 95.56 129 ALA A O 1
ATOM 974 N N . ASN A 1 130 ? 4.133 -8.012 6.173 1.00 91.00 130 ASN A N 1
ATOM 975 C CA . ASN A 1 130 ? 4.157 -9.465 6.045 1.00 91.00 130 ASN A CA 1
ATOM 976 C C . ASN A 1 130 ? 5.491 -9.946 5.476 1.00 91.00 130 ASN A C 1
ATOM 978 O O . ASN A 1 130 ? 6.022 -9.343 4.539 1.00 91.00 130 ASN A O 1
ATOM 982 N N . ASN A 1 131 ? 6.007 -11.046 6.030 1.00 84.56 131 ASN A N 1
ATOM 983 C CA . ASN A 1 131 ? 7.218 -11.687 5.531 1.00 84.56 131 ASN A CA 1
ATOM 984 C C . ASN A 1 131 ? 6.889 -12.564 4.318 1.00 84.56 131 ASN A C 1
ATOM 986 O O . ASN A 1 131 ? 6.413 -13.688 4.461 1.00 84.56 131 ASN A O 1
ATOM 990 N N . VAL A 1 132 ? 7.159 -12.073 3.111 1.00 80.62 132 VAL A N 1
ATOM 991 C CA . VAL A 1 132 ? 6.901 -12.836 1.876 1.00 80.62 132 VAL A CA 1
ATOM 992 C C . VAL A 1 132 ? 7.990 -13.859 1.553 1.00 80.62 132 VAL A C 1
ATOM 994 O O . VAL A 1 132 ? 7.828 -14.625 0.602 1.00 80.62 132 VAL A O 1
ATOM 997 N N . GLY A 1 133 ? 9.088 -13.875 2.315 1.00 72.38 133 GLY A N 1
ATOM 998 C CA . GLY A 1 133 ? 10.164 -14.860 2.193 1.00 72.38 133 GLY A CA 1
ATOM 999 C C . GLY A 1 133 ? 9.825 -16.221 2.810 1.00 72.38 133 GLY A C 1
ATOM 1000 O O . GLY A 1 133 ? 10.470 -17.220 2.492 1.00 72.38 133 GLY A O 1
ATOM 1001 N N . GLU A 1 134 ? 8.803 -16.291 3.663 1.00 71.94 134 GLU A N 1
ATOM 1002 C CA . GLU A 1 134 ? 8.388 -17.530 4.316 1.00 71.94 134 GLU A CA 1
ATOM 1003 C C . GLU A 1 134 ? 7.515 -18.395 3.401 1.00 71.94 134 GLU A C 1
ATOM 1005 O O . GLU A 1 134 ? 6.569 -17.923 2.766 1.00 71.94 134 GLU A O 1
ATOM 1010 N N . ALA A 1 135 ? 7.782 -19.706 3.387 1.00 66.25 135 ALA A N 1
ATOM 1011 C CA . ALA A 1 135 ? 7.107 -20.665 2.507 1.00 66.25 135 ALA A CA 1
ATOM 1012 C C . ALA A 1 135 ? 5.567 -20.665 2.634 1.00 66.25 135 ALA A C 1
ATOM 1014 O O . ALA A 1 135 ? 4.876 -21.001 1.674 1.00 66.25 135 ALA A O 1
ATOM 1015 N N . ASN A 1 136 ? 5.032 -20.253 3.791 1.00 64.06 136 ASN A N 1
ATOM 1016 C CA . ASN A 1 136 ? 3.601 -20.265 4.107 1.00 64.06 136 ASN A CA 1
ATOM 1017 C C . ASN A 1 136 ? 2.968 -18.859 4.242 1.00 64.06 136 ASN A C 1
ATOM 1019 O O . ASN A 1 136 ? 1.802 -18.764 4.633 1.00 64.06 136 ASN A O 1
ATOM 1023 N N . ALA A 1 137 ? 3.687 -17.776 3.911 1.00 60.50 137 ALA A N 1
ATOM 1024 C CA . ALA A 1 137 ? 3.215 -16.389 4.080 1.00 60.50 137 ALA A CA 1
ATOM 1025 C C . ALA A 1 137 ? 3.446 -15.494 2.838 1.00 60.50 137 ALA A C 1
ATOM 1027 O O . ALA A 1 137 ? 3.672 -14.287 2.926 1.00 60.50 137 ALA A O 1
ATOM 1028 N N . GLY A 1 138 ? 3.365 -16.093 1.646 1.00 63.00 138 GLY A N 1
ATOM 1029 C CA . GLY A 1 138 ? 3.641 -15.428 0.370 1.00 63.00 138 GLY A CA 1
ATOM 1030 C C . GLY A 1 138 ? 2.418 -15.088 -0.494 1.00 63.00 138 GLY A C 1
ATOM 1031 O O . GLY A 1 138 ? 1.257 -15.379 -0.196 1.00 63.00 138 GLY A O 1
ATOM 1032 N N . PHE A 1 139 ? 2.692 -14.506 -1.663 1.00 66.25 139 PHE A N 1
ATOM 1033 C CA . PHE A 1 139 ? 1.661 -14.100 -2.626 1.00 66.25 139 PHE A CA 1
ATOM 1034 C C . PHE A 1 139 ? 0.839 -15.272 -3.190 1.00 66.25 139 PHE A C 1
ATOM 1036 O O . PHE A 1 139 ? -0.341 -15.091 -3.493 1.00 66.25 139 PHE A O 1
ATOM 1043 N N . ALA A 1 140 ? 1.434 -16.464 -3.297 1.00 71.12 140 ALA A N 1
ATOM 1044 C CA . ALA A 1 140 ? 0.871 -17.622 -4.001 1.00 71.12 140 ALA A CA 1
ATOM 1045 C C . ALA A 1 140 ? 0.256 -18.708 -3.092 1.00 71.12 140 ALA A C 1
ATOM 1047 O O . ALA A 1 140 ? -0.085 -19.779 -3.586 1.00 71.12 140 ALA A O 1
ATOM 1048 N N . VAL A 1 141 ? 0.114 -18.448 -1.790 1.00 79.69 141 VAL A N 1
ATOM 1049 C CA . VAL A 1 141 ? -0.515 -19.366 -0.820 1.00 79.69 141 VAL A CA 1
ATOM 1050 C C . VAL A 1 141 ? -1.804 -18.765 -0.251 1.00 79.69 141 VAL A C 1
ATOM 1052 O O . VAL A 1 141 ? -2.014 -17.557 -0.345 1.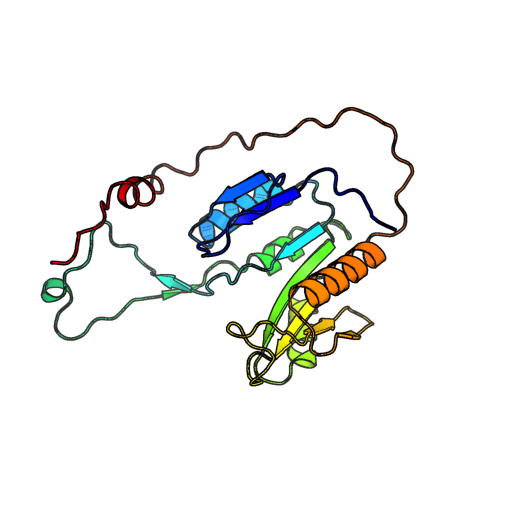00 79.69 141 VAL A O 1
ATOM 1055 N N . ASP A 1 142 ? -2.689 -19.582 0.323 1.00 83.12 142 ASP A N 1
ATOM 1056 C CA . ASP A 1 142 ? -3.996 -19.123 0.836 1.00 83.12 142 ASP A CA 1
ATOM 1057 C C . ASP A 1 142 ? -3.931 -18.514 2.246 1.00 83.12 142 ASP A C 1
ATOM 1059 O O . ASP A 1 142 ? -4.891 -17.890 2.714 1.00 83.12 142 ASP A O 1
ATOM 1063 N N . THR A 1 143 ? -2.788 -18.660 2.913 1.00 86.38 143 THR A N 1
ATOM 1064 C CA . THR A 1 143 ? -2.508 -18.131 4.248 1.00 86.38 143 THR A CA 1
ATOM 1065 C C . THR A 1 143 ? -1.673 -16.860 4.195 1.00 86.38 143 THR A C 1
ATOM 1067 O O . THR A 1 143 ? -1.025 -16.553 3.193 1.00 86.38 143 THR A O 1
ATOM 1070 N N . ASN A 1 144 ? -1.704 -16.095 5.281 1.00 87.25 144 ASN A N 1
ATOM 1071 C CA . ASN A 1 144 ? -0.788 -14.990 5.502 1.00 87.25 144 ASN A CA 1
ATOM 1072 C C . ASN A 1 144 ? -0.497 -14.847 7.000 1.00 87.25 144 ASN A C 1
ATOM 1074 O O . ASN A 1 144 ? -1.359 -15.146 7.825 1.00 87.25 144 ASN A O 1
ATOM 1078 N N . HIS A 1 145 ? 0.700 -14.378 7.325 1.00 90.88 145 HIS A N 1
ATOM 1079 C CA . HIS A 1 145 ? 1.132 -13.971 8.660 1.00 90.88 145 HIS A CA 1
ATOM 1080 C C . HIS A 1 145 ? 1.525 -12.502 8.556 1.00 90.88 145 HIS A C 1
ATOM 1082 O O . HIS A 1 145 ? 2.285 -12.136 7.658 1.00 90.88 145 HIS A O 1
ATOM 1088 N N . VAL A 1 146 ? 0.935 -11.647 9.394 1.00 94.19 146 VAL A N 1
ATOM 1089 C CA . VAL A 1 146 ? 1.190 -10.202 9.339 1.00 94.19 146 VAL A CA 1
ATOM 1090 C C . VAL A 1 146 ? 1.487 -9.645 10.722 1.00 94.19 146 VAL A C 1
ATOM 1092 O O . VAL A 1 146 ? 0.941 -10.095 11.725 1.00 94.19 146 VAL A O 1
ATOM 1095 N N . GLN A 1 147 ? 2.299 -8.600 10.752 1.00 95.62 147 GLN A N 1
ATOM 1096 C CA . GLN A 1 147 ? 2.501 -7.736 11.901 1.00 95.62 147 GLN A CA 1
ATOM 1097 C C . GLN A 1 147 ? 1.791 -6.413 11.632 1.00 95.62 147 GLN A C 1
ATOM 1099 O O . GLN A 1 147 ? 1.990 -5.774 10.596 1.00 95.62 147 GLN A O 1
ATOM 1104 N N . LEU A 1 148 ? 0.915 -6.023 12.551 1.00 97.75 148 LEU A N 1
ATOM 1105 C CA . LEU A 1 148 ? 0.224 -4.741 12.528 1.00 97.75 148 LEU A CA 1
ATOM 1106 C C . LEU A 1 148 ? 1.048 -3.768 13.363 1.00 97.75 148 LEU A C 1
ATOM 1108 O O . LEU A 1 148 ? 1.151 -3.954 14.571 1.00 97.75 148 LEU A O 1
ATOM 1112 N N . VAL A 1 149 ? 1.657 -2.776 12.722 1.00 98.19 149 VAL A N 1
ATOM 1113 C CA . VAL A 1 149 ? 2.613 -1.862 13.358 1.00 98.19 149 VAL A CA 1
ATOM 1114 C C . VAL A 1 149 ? 2.038 -0.452 13.395 1.00 98.19 149 VAL A C 1
ATOM 1116 O O . VAL A 1 149 ? 1.771 0.145 12.350 1.00 98.19 149 VAL A O 1
ATOM 1119 N N . GLU A 1 150 ? 1.874 0.076 14.602 1.00 96.38 150 GLU A N 1
ATOM 1120 C CA . GLU A 1 150 ? 1.495 1.456 14.905 1.00 96.38 150 GLU A CA 1
ATOM 1121 C C . GLU A 1 150 ? 2.675 2.203 15.542 1.00 96.38 150 GLU A C 1
ATOM 1123 O O . GLU A 1 150 ? 3.784 1.680 15.666 1.00 96.38 150 GLU A O 1
ATOM 1128 N N . ALA A 1 151 ? 2.452 3.458 15.943 1.00 93.00 151 ALA A N 1
ATOM 1129 C CA . ALA A 1 151 ? 3.495 4.272 16.560 1.00 93.00 151 ALA A CA 1
ATOM 1130 C C . ALA A 1 151 ? 4.007 3.658 17.876 1.00 93.00 151 ALA A C 1
ATOM 1132 O O . ALA A 1 151 ? 5.219 3.580 18.084 1.00 93.00 151 ALA A O 1
ATOM 1133 N N . GLU A 1 152 ? 3.093 3.196 18.733 1.00 90.62 152 GLU A N 1
ATOM 1134 C CA . GLU A 1 152 ? 3.424 2.693 20.075 1.00 90.62 152 GLU A CA 1
ATOM 1135 C C . GLU A 1 152 ? 3.144 1.200 20.267 1.00 90.62 152 GLU A C 1
ATOM 1137 O O . GLU A 1 152 ? 3.700 0.589 21.176 1.00 90.62 152 GLU A O 1
ATOM 1142 N N . GLU A 1 153 ? 2.338 0.594 19.395 1.00 93.94 153 GLU A N 1
ATOM 1143 C CA . GLU A 1 153 ? 1.904 -0.795 19.525 1.00 93.94 153 GLU A CA 1
ATOM 1144 C C . GLU A 1 153 ? 2.269 -1.627 18.296 1.00 93.94 153 GLU A C 1
ATOM 1146 O O . GLU A 1 153 ? 2.349 -1.138 17.166 1.00 93.94 153 GLU A O 1
ATOM 1151 N N . GLU A 1 154 ? 2.471 -2.917 18.539 1.00 94.69 154 GLU A N 1
ATOM 1152 C CA . GLU A 1 154 ? 2.615 -3.937 17.512 1.00 94.69 154 GLU A CA 1
ATOM 1153 C C . GLU A 1 154 ? 1.721 -5.118 17.870 1.00 94.69 154 GLU A C 1
ATOM 1155 O O . GLU A 1 154 ? 1.683 -5.557 19.022 1.00 94.69 154 GLU A O 1
ATOM 1160 N N . VAL A 1 155 ? 1.011 -5.654 16.881 1.00 95.75 155 VAL A N 1
ATOM 1161 C CA . VAL A 1 155 ? 0.169 -6.838 17.055 1.00 95.75 155 VAL A CA 1
ATOM 1162 C C . VAL A 1 155 ? 0.585 -7.899 16.051 1.00 95.75 155 VAL A C 1
ATOM 1164 O O . VAL A 1 155 ? 0.484 -7.698 14.840 1.00 95.75 155 VAL A O 1
ATOM 1167 N N . ASP A 1 156 ? 1.013 -9.048 16.566 1.00 94.75 156 ASP A N 1
ATOM 1168 C CA . ASP A 1 156 ? 1.229 -10.242 15.760 1.00 94.75 156 ASP A CA 1
ATOM 1169 C C . ASP A 1 156 ? -0.118 -10.866 15.370 1.00 94.75 156 ASP A C 1
ATOM 1171 O O . ASP A 1 156 ? -0.984 -11.119 16.215 1.00 94.75 156 ASP A O 1
ATOM 1175 N N . VAL A 1 157 ? -0.307 -11.104 14.075 1.00 94.31 157 VAL A N 1
ATOM 1176 C CA . VAL A 1 157 ? -1.438 -11.857 13.536 1.00 94.31 157 VAL A CA 1
ATOM 1177 C C . VAL A 1 157 ? -0.895 -13.170 12.983 1.00 94.31 157 VAL A C 1
ATOM 1179 O O . VAL A 1 157 ? -0.373 -13.171 11.863 1.00 94.31 157 VAL A O 1
ATOM 1182 N N . PRO A 1 158 ? -1.046 -14.285 13.730 1.00 91.12 158 PRO A N 1
ATOM 1183 C CA . PRO A 1 158 ? -0.536 -15.593 13.339 1.00 91.12 158 PRO A CA 1
ATOM 1184 C C . PRO A 1 158 ? -0.999 -16.026 11.950 1.00 91.12 158 PRO A C 1
ATOM 1186 O O . PRO A 1 158 ? -2.050 -15.594 11.470 1.00 91.12 158 PRO A O 1
ATOM 1189 N N . ALA A 1 159 ? -0.235 -16.935 11.338 1.00 90.56 159 ALA A N 1
ATOM 1190 C CA . ALA A 1 159 ? -0.563 -17.508 10.040 1.00 90.56 159 ALA A CA 1
ATOM 1191 C C . ALA A 1 159 ? -2.004 -18.049 10.011 1.00 90.56 159 ALA A C 1
ATOM 1193 O O . ALA A 1 159 ? -2.344 -19.007 10.707 1.00 90.56 159 ALA A O 1
ATOM 1194 N N . ALA A 1 160 ? -2.844 -17.428 9.188 1.00 91.81 160 ALA A N 1
ATOM 1195 C CA . ALA A 1 160 ? -4.263 -17.745 9.057 1.00 91.81 160 ALA A CA 1
ATOM 1196 C C . ALA A 1 160 ? -4.722 -17.541 7.603 1.00 91.81 160 ALA A C 1
ATOM 1198 O O . ALA A 1 160 ? -4.002 -16.918 6.815 1.00 91.81 160 ALA A O 1
ATOM 1199 N N . PRO A 1 161 ? -5.908 -18.039 7.202 1.00 92.94 161 PRO A N 1
ATOM 1200 C CA . PRO A 1 161 ? -6.455 -17.765 5.876 1.00 92.94 161 PRO A CA 1
ATOM 1201 C C . PRO A 1 161 ? -6.533 -16.259 5.599 1.00 92.94 161 PRO A C 1
ATOM 1203 O O . PRO A 1 161 ? -6.920 -15.480 6.472 1.00 92.94 161 PRO A O 1
ATOM 1206 N N . LYS A 1 162 ? -6.238 -15.835 4.364 1.00 90.50 162 LYS A N 1
ATOM 1207 C CA . LYS A 1 162 ? -6.241 -14.409 3.968 1.00 90.50 162 LYS A CA 1
ATOM 1208 C C . LYS A 1 162 ? -7.534 -13.667 4.331 1.00 90.50 162 LYS A C 1
ATOM 1210 O O . LYS A 1 162 ? -7.485 -12.484 4.657 1.00 90.50 162 LYS A O 1
ATOM 1215 N N . SER A 1 163 ? -8.683 -14.345 4.313 1.00 91.75 163 SER A N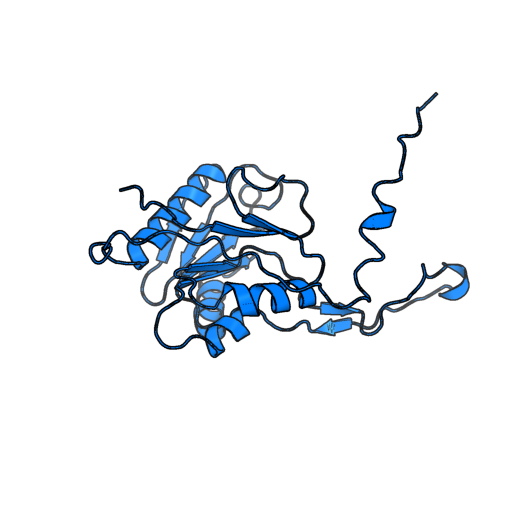 1
ATOM 1216 C CA . SER A 1 163 ? -9.967 -13.773 4.742 1.00 91.75 163 SER A CA 1
ATOM 1217 C C . SER A 1 163 ? -10.020 -13.462 6.238 1.00 91.75 163 SER A C 1
ATOM 1219 O O . SER A 1 163 ? -10.597 -12.455 6.633 1.00 91.75 163 SER A O 1
ATOM 1221 N N . GLU A 1 164 ? -9.428 -14.310 7.079 1.00 94.19 164 GLU A N 1
ATOM 1222 C CA . GLU A 1 164 ? -9.347 -14.073 8.521 1.00 94.19 164 GLU A CA 1
ATOM 1223 C C . GLU A 1 164 ? -8.374 -12.935 8.829 1.00 94.19 164 GLU A C 1
ATOM 1225 O O . GLU A 1 164 ? -8.707 -12.026 9.585 1.00 94.19 164 GLU A O 1
ATOM 1230 N N . VAL A 1 165 ? -7.212 -12.934 8.173 1.00 94.56 165 VAL A N 1
ATOM 1231 C CA . VAL A 1 165 ? -6.232 -11.847 8.283 1.00 94.56 165 VAL A CA 1
ATOM 1232 C C . VAL A 1 165 ? -6.857 -10.508 7.878 1.00 94.56 165 VAL A C 1
ATOM 1234 O O . VAL A 1 165 ? -6.717 -9.522 8.597 1.00 94.56 165 VAL A O 1
ATOM 1237 N N . ALA A 1 166 ? -7.624 -10.473 6.782 1.00 93.62 166 ALA A N 1
ATOM 1238 C CA . ALA A 1 166 ? -8.350 -9.277 6.358 1.00 93.62 166 ALA A CA 1
ATOM 1239 C C . ALA A 1 166 ? -9.362 -8.789 7.411 1.00 93.62 166 ALA A C 1
ATOM 1241 O O . ALA A 1 166 ? -9.452 -7.585 7.645 1.00 93.62 166 ALA A O 1
ATOM 1242 N N . HIS A 1 167 ? -10.092 -9.694 8.075 1.00 94.19 167 HIS A N 1
ATOM 1243 C CA . HIS A 1 167 ? -10.989 -9.314 9.172 1.00 94.19 167 HIS A CA 1
ATOM 1244 C C . HIS A 1 167 ? -10.227 -8.729 10.362 1.00 94.19 167 HIS A C 1
ATOM 1246 O O . HIS A 1 167 ? -10.622 -7.680 10.853 1.00 94.19 167 HIS A O 1
ATOM 1252 N N . ARG A 1 168 ? -9.105 -9.331 10.771 1.00 95.88 168 ARG A N 1
ATOM 1253 C CA . ARG A 1 168 ? -8.283 -8.820 11.883 1.00 95.88 168 ARG A CA 1
ATOM 1254 C C . ARG A 1 168 ? -7.707 -7.431 11.590 1.00 95.88 168 ARG A C 1
ATOM 1256 O O . ARG A 1 168 ? -7.723 -6.567 12.462 1.00 95.88 168 ARG A O 1
ATOM 1263 N N . ILE A 1 169 ? -7.264 -7.190 10.353 1.00 96.06 169 ILE A N 1
ATOM 1264 C CA . ILE A 1 169 ? -6.831 -5.858 9.902 1.00 96.06 169 ILE A CA 1
ATOM 1265 C C . ILE A 1 169 ? -7.990 -4.858 10.001 1.00 96.06 169 ILE A C 1
ATOM 1267 O O . ILE A 1 169 ? -7.814 -3.761 10.525 1.00 96.06 169 ILE A O 1
ATOM 1271 N N . LEU A 1 170 ? -9.184 -5.227 9.525 1.00 94.19 170 LEU A N 1
ATOM 1272 C CA . LEU A 1 170 ? -10.363 -4.360 9.598 1.00 94.19 170 LEU A CA 1
ATOM 1273 C C . LEU A 1 170 ? -10.808 -4.091 11.039 1.00 94.19 170 LEU A C 1
ATOM 1275 O O . LEU A 1 170 ? -11.148 -2.953 11.350 1.00 94.19 170 LEU A O 1
ATOM 1279 N N . ASP A 1 171 ? -10.780 -5.092 11.917 1.00 94.31 171 ASP A N 1
ATOM 1280 C CA . ASP A 1 171 ? -11.097 -4.928 13.337 1.00 94.31 171 ASP A CA 1
ATOM 1281 C C . ASP A 1 171 ? -10.125 -3.944 13.998 1.00 94.31 171 ASP A C 1
ATOM 1283 O O . ASP A 1 171 ? -10.556 -3.049 14.731 1.00 94.31 171 ASP A O 1
ATOM 1287 N N . LYS A 1 172 ? -8.827 -4.032 13.666 1.00 95.19 172 LYS A N 1
ATOM 1288 C CA . LYS A 1 172 ? -7.832 -3.065 14.136 1.00 95.19 172 LYS A CA 1
ATOM 1289 C C . LYS A 1 172 ? -8.130 -1.656 13.623 1.00 95.19 172 LYS A C 1
ATOM 1291 O O . LYS A 1 172 ? -8.235 -0.736 14.430 1.00 95.19 172 LYS A O 1
ATOM 1296 N N . ILE A 1 173 ? -8.366 -1.490 12.321 1.00 94.62 173 ILE A N 1
ATOM 1297 C CA . ILE A 1 173 ? -8.754 -0.201 11.718 1.00 94.62 173 ILE A CA 1
ATOM 1298 C C . ILE A 1 173 ? -9.987 0.392 12.413 1.00 94.62 173 ILE A C 1
ATOM 1300 O O . ILE A 1 173 ? -10.004 1.575 12.740 1.00 94.62 173 ILE A O 1
ATOM 1304 N N . VAL A 1 174 ? -11.018 -0.418 12.671 1.00 92.88 174 VAL A N 1
ATOM 1305 C CA . VAL A 1 174 ? -12.242 0.036 13.347 1.00 92.88 174 VAL A CA 1
ATOM 1306 C C . VAL A 1 174 ? -11.949 0.493 14.773 1.00 92.88 174 VAL A C 1
ATOM 1308 O O . VAL A 1 174 ? -12.501 1.506 15.197 1.00 92.88 174 VAL A O 1
ATOM 1311 N N . SER A 1 175 ? -11.069 -0.204 15.496 1.00 92.56 175 SER A N 1
ATOM 1312 C CA . SER A 1 175 ? -10.678 0.190 16.855 1.00 92.56 175 SER A CA 1
ATOM 1313 C C . SER A 1 175 ? -9.981 1.559 16.902 1.00 92.56 175 SER A C 1
ATOM 1315 O O . SER A 1 175 ? -10.206 2.325 17.836 1.00 92.56 175 SER A O 1
ATOM 1317 N N . MET A 1 176 ? -9.225 1.915 15.854 1.00 92.62 176 MET A N 1
ATOM 1318 C CA . MET A 1 176 ? -8.519 3.199 15.735 1.00 92.62 176 MET A CA 1
ATOM 1319 C C . MET A 1 176 ? -9.438 4.385 15.393 1.00 92.62 176 MET A C 1
ATOM 1321 O O . MET A 1 176 ? -9.077 5.532 15.637 1.00 92.62 176 MET A O 1
ATOM 1325 N N . LEU A 1 177 ? -10.632 4.142 14.840 1.00 88.62 177 LEU A N 1
ATOM 1326 C CA . LEU A 1 177 ? -11.568 5.199 14.426 1.00 88.62 177 LEU A CA 1
ATOM 1327 C C . LEU A 1 177 ? -12.408 5.795 15.574 1.00 88.62 177 LEU A C 1
ATOM 1329 O O . LEU A 1 177 ? -13.247 6.663 15.318 1.00 88.62 177 LEU A O 1
ATOM 1333 N N . GLY A 1 178 ? -12.225 5.329 16.814 1.00 77.00 178 GLY A N 1
ATOM 1334 C CA . GLY A 1 178 ? -13.002 5.761 17.981 1.00 77.00 178 GLY A CA 1
ATOM 1335 C C . GLY A 1 178 ? -14.503 5.409 17.908 1.00 77.00 178 GLY A C 1
ATOM 1336 O O . GLY A 1 178 ? -14.963 4.770 16.955 1.00 77.00 178 GLY A O 1
ATOM 1337 N N . PRO A 1 179 ? -15.312 5.781 18.916 1.00 64.88 179 PRO A N 1
ATOM 1338 C CA . PRO A 1 179 ? -16.768 5.656 18.841 1.00 64.88 179 PRO A CA 1
ATOM 1339 C C . PRO A 1 179 ? -17.351 6.616 17.790 1.00 64.88 179 PRO A C 1
ATOM 1341 O O . PRO A 1 179 ? -16.877 7.740 17.639 1.00 64.88 179 PRO A O 1
ATOM 1344 N N . GLU A 1 180 ? -18.382 6.185 17.053 1.00 58.72 180 GLU A N 1
ATOM 1345 C CA . GLU A 1 180 ? -19.104 7.084 16.142 1.00 58.72 180 GLU A CA 1
ATOM 1346 C C . GLU A 1 180 ? -19.804 8.182 16.957 1.00 58.72 180 GLU A C 1
ATOM 1348 O O . GLU A 1 180 ? -20.573 7.887 17.874 1.00 58.72 180 GLU A O 1
ATOM 1353 N N . ALA A 1 181 ? -19.552 9.453 16.631 1.00 44.84 181 ALA A N 1
ATOM 1354 C CA . ALA A 1 181 ? -20.432 10.527 17.072 1.00 44.84 181 ALA A CA 1
ATOM 1355 C C . ALA A 1 181 ? -21.811 10.288 16.436 1.00 44.84 181 ALA A C 1
ATOM 1357 O O . ALA A 1 181 ? -21.889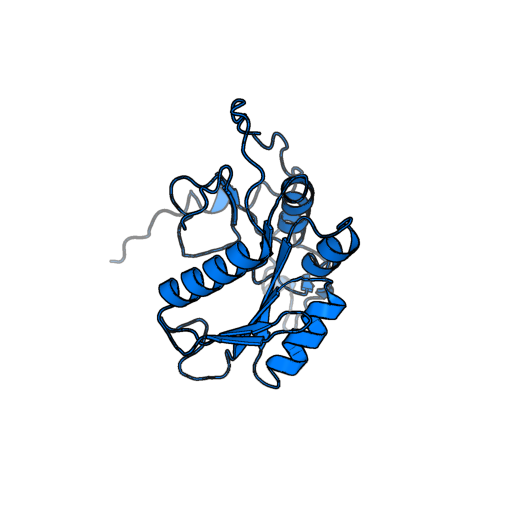 10.042 15.231 1.00 44.84 181 ALA A O 1
ATOM 1358 N N . GLY A 1 182 ? -22.869 10.298 17.254 1.00 40.03 182 GLY A N 1
ATOM 1359 C CA . GLY A 1 182 ? -24.234 9.958 16.846 1.00 40.03 182 GLY A CA 1
ATOM 1360 C C . GLY A 1 182 ? -24.623 10.605 15.518 1.00 40.03 182 GLY A C 1
ATOM 1361 O O . GLY A 1 182 ? -24.475 11.809 15.330 1.00 40.03 182 GLY A O 1
ATOM 1362 N N . THR A 1 183 ? -25.066 9.784 14.572 1.00 43.34 183 THR A N 1
ATOM 1363 C CA . THR A 1 183 ? -25.365 10.233 13.217 1.00 43.34 183 THR A CA 1
ATOM 1364 C C . THR A 1 183 ? -26.755 10.855 13.150 1.00 43.34 183 THR A C 1
ATOM 1366 O O . THR A 1 183 ? -27.743 10.131 13.280 1.00 43.34 183 THR A O 1
ATOM 1369 N N . ASP A 1 184 ? -26.828 12.151 12.853 1.00 36.59 184 ASP A N 1
ATOM 1370 C CA . ASP A 1 184 ? -28.022 12.738 12.250 1.00 36.59 184 ASP A CA 1
ATOM 1371 C C . ASP A 1 184 ? -28.191 12.174 10.830 1.00 36.59 184 ASP A C 1
ATOM 1373 O O . ASP A 1 184 ? -27.257 12.114 10.019 1.00 36.59 184 ASP A O 1
ATOM 1377 N N . ASP A 1 185 ? -29.395 11.678 10.569 1.00 39.16 185 ASP A N 1
ATOM 1378 C CA . ASP A 1 185 ? -29.824 11.053 9.327 1.00 39.16 185 ASP A CA 1
ATOM 1379 C C . ASP A 1 185 ? -30.092 12.132 8.267 1.00 39.16 185 ASP A C 1
ATOM 1381 O O . ASP A 1 185 ? -31.109 12.825 8.295 1.00 39.16 185 ASP A O 1
ATOM 1385 N N . ALA A 1 186 ? -29.155 12.315 7.335 1.00 37.66 186 ALA A N 1
ATOM 1386 C CA . ALA A 1 186 ? -29.356 13.154 6.160 1.00 37.66 186 ALA A CA 1
ATOM 1387 C C . ALA A 1 186 ? -28.697 12.525 4.922 1.00 37.66 186 ALA A C 1
ATOM 1389 O O . ALA A 1 186 ? -27.541 12.788 4.602 1.00 37.66 186 ALA A O 1
ATOM 1390 N N . GLY A 1 187 ? -29.472 11.677 4.236 1.00 36.06 187 GLY A N 1
ATOM 1391 C CA . GLY A 1 187 ? -29.455 11.433 2.787 1.00 36.06 187 GLY A CA 1
ATOM 1392 C C . GLY A 1 187 ? -28.094 11.335 2.088 1.00 36.06 187 GLY A C 1
ATOM 1393 O O . GLY A 1 187 ? -27.574 12.329 1.579 1.00 36.06 187 GLY A O 1
ATOM 1394 N N . GLY A 1 188 ? -27.581 10.110 1.946 1.00 33.38 188 GLY A N 1
ATOM 1395 C CA . GLY A 1 188 ? -26.407 9.811 1.125 1.00 33.38 188 GLY A CA 1
ATOM 1396 C C . GLY A 1 188 ? -26.608 10.204 -0.344 1.00 33.38 188 GLY A C 1
ATOM 1397 O O . GLY A 1 188 ? -27.468 9.658 -1.036 1.00 33.38 188 GLY A O 1
ATOM 1398 N N . ARG A 1 189 ? -25.796 11.147 -0.835 1.00 35.22 189 ARG A N 1
ATOM 1399 C CA . ARG A 1 189 ? -25.621 11.399 -2.272 1.00 35.22 189 ARG A CA 1
ATOM 1400 C C . ARG A 1 189 ? -24.396 10.644 -2.755 1.00 35.22 189 ARG A C 1
ATOM 1402 O O . ARG A 1 189 ? -23.277 11.042 -2.452 1.00 35.22 189 ARG A O 1
ATOM 1409 N N . VAL A 1 190 ? -24.623 9.641 -3.597 1.00 37.12 190 VAL A N 1
ATOM 1410 C CA . VAL A 1 190 ? -23.581 9.029 -4.425 1.00 37.12 190 VAL A CA 1
ATOM 1411 C C . VAL A 1 190 ? -22.935 10.129 -5.274 1.00 37.12 190 VAL A C 1
ATOM 1413 O O . VAL A 1 190 ? -23.593 10.721 -6.131 1.00 37.12 190 VAL A O 1
ATOM 1416 N N . ARG A 1 191 ? -21.658 10.442 -5.028 1.00 44.38 191 ARG A N 1
ATOM 1417 C CA . ARG A 1 191 ? -20.880 11.307 -5.924 1.00 44.38 191 ARG A CA 1
ATOM 1418 C C . ARG A 1 191 ? -20.319 10.457 -7.056 1.00 44.38 191 ARG A C 1
ATOM 1420 O O . ARG A 1 191 ? -19.324 9.759 -6.882 1.00 44.38 191 ARG A O 1
ATOM 1427 N N . GLU A 1 192 ? -20.940 10.534 -8.226 1.00 39.09 192 GLU A N 1
ATOM 1428 C CA . GLU A 1 192 ? -20.295 10.097 -9.462 1.00 39.09 192 GLU A CA 1
ATOM 1429 C C . GLU A 1 192 ? -19.037 10.949 -9.684 1.00 39.09 192 GLU A C 1
ATOM 1431 O O . GLU A 1 192 ? -19.100 12.181 -9.721 1.00 39.09 192 GLU A O 1
ATOM 1436 N N . LEU A 1 193 ? -17.873 10.305 -9.811 1.00 45.75 193 LEU A N 1
ATOM 1437 C CA . LEU A 1 193 ? -16.644 10.981 -10.224 1.00 45.75 193 LEU A CA 1
ATOM 1438 C C . LEU A 1 193 ? -16.764 11.344 -11.713 1.00 45.75 193 LEU A C 1
ATOM 1440 O O . LEU A 1 193 ? -16.297 10.623 -12.592 1.00 45.75 193 LEU A O 1
ATOM 1444 N N . GLY A 1 194 ? -17.425 12.467 -11.993 1.00 37.53 194 GLY A N 1
ATOM 1445 C CA . GLY A 1 194 ? -17.494 13.082 -13.313 1.00 37.53 194 GLY A CA 1
ATOM 1446 C C . GLY A 1 194 ? -16.151 13.702 -13.687 1.00 37.53 194 GLY A C 1
ATOM 1447 O O . GLY A 1 194 ? -15.865 14.846 -13.341 1.00 37.53 194 GLY A O 1
ATOM 1448 N N . GLY A 1 195 ? -15.315 12.941 -14.388 1.00 40.59 195 GLY A N 1
ATOM 1449 C CA . GLY A 1 195 ? -14.072 13.432 -14.973 1.00 40.59 195 GLY A CA 1
ATOM 1450 C C . GLY A 1 195 ? -13.402 12.349 -15.805 1.00 40.59 195 GLY A C 1
ATOM 1451 O O . GLY A 1 195 ? -12.900 11.369 -15.260 1.00 40.59 195 GLY A O 1
ATOM 1452 N N . GLU A 1 196 ? -13.401 12.505 -17.130 1.00 38.34 196 GLU A N 1
ATOM 1453 C CA . GLU A 1 196 ? -12.646 11.608 -18.005 1.00 38.34 196 GLU A CA 1
ATOM 1454 C C . GLU A 1 196 ? -11.142 11.786 -17.779 1.00 38.34 196 GLU A C 1
ATOM 1456 O O . GLU A 1 196 ? -10.617 12.902 -17.781 1.00 38.34 196 GLU A O 1
ATOM 1461 N N . ALA A 1 197 ? -10.435 10.663 -17.628 1.00 43.28 197 ALA A N 1
ATOM 1462 C CA . ALA A 1 197 ? -8.981 10.642 -17.682 1.00 43.28 197 ALA A CA 1
ATOM 1463 C C . ALA A 1 197 ? -8.489 11.234 -19.025 1.00 43.28 197 ALA A C 1
ATOM 1465 O O . ALA A 1 197 ? -9.133 11.021 -20.058 1.00 43.28 197 ALA A O 1
ATOM 1466 N N . PRO A 1 198 ? -7.345 11.944 -19.053 1.00 39.09 198 PRO A N 1
ATOM 1467 C CA . PRO A 1 198 ? -6.847 12.590 -20.264 1.00 39.09 198 PRO A CA 1
ATOM 1468 C C . PRO A 1 198 ? -6.737 11.621 -21.456 1.00 39.09 198 PRO A C 1
ATOM 1470 O O . PRO A 1 198 ? -6.307 10.476 -21.322 1.00 39.09 198 PRO A O 1
ATOM 1473 N N . ALA A 1 199 ? -7.098 12.111 -22.648 1.00 43.31 199 ALA A N 1
ATOM 1474 C CA . ALA A 1 199 ? -7.381 11.346 -23.872 1.00 43.31 199 ALA A CA 1
ATOM 1475 C C . ALA A 1 199 ? -6.284 10.379 -24.378 1.00 43.31 199 ALA A C 1
ATOM 1477 O O . ALA A 1 199 ? -6.541 9.580 -25.278 1.00 43.31 199 ALA A O 1
ATOM 1478 N N . LYS A 1 200 ? -5.073 10.394 -23.807 1.00 42.72 200 LYS A N 1
ATOM 1479 C CA . LYS A 1 200 ? -3.986 9.474 -24.185 1.00 42.72 200 LYS A CA 1
ATOM 1480 C C . LYS A 1 200 ? -4.152 8.055 -23.622 1.00 42.72 200 LYS A C 1
ATOM 1482 O O . LYS A 1 200 ? -3.437 7.160 -24.057 1.00 42.72 200 LYS A O 1
ATOM 1487 N N . THR A 1 201 ? -5.133 7.820 -22.748 1.00 46.56 201 THR A N 1
ATOM 1488 C CA . THR A 1 201 ? -5.267 6.550 -22.008 1.00 46.56 201 THR A CA 1
ATOM 1489 C C . THR A 1 201 ? -6.425 5.649 -22.471 1.00 46.56 201 THR A C 1
ATOM 1491 O O . THR A 1 201 ? -6.583 4.535 -21.986 1.00 46.56 201 THR A O 1
ATOM 1494 N N . ARG A 1 202 ? -7.220 6.071 -23.467 1.00 40.78 202 ARG A N 1
ATOM 1495 C CA . ARG A 1 202 ? -8.372 5.301 -23.995 1.00 40.78 202 ARG A CA 1
ATOM 1496 C C . ARG A 1 202 ? -8.005 4.143 -24.941 1.00 40.78 202 ARG A C 1
ATOM 1498 O O . ARG A 1 202 ? -8.843 3.288 -25.219 1.00 40.78 202 ARG A O 1
ATOM 1505 N N . ALA A 1 203 ? -6.774 4.086 -25.452 1.00 37.78 203 ALA A N 1
ATOM 1506 C CA . ALA A 1 203 ? -6.424 3.189 -26.561 1.00 37.78 203 ALA A CA 1
ATOM 1507 C C . ALA A 1 203 ? -6.134 1.724 -26.161 1.00 37.78 203 ALA A C 1
ATOM 1509 O O . ALA A 1 203 ? -6.136 0.848 -27.029 1.00 37.78 203 ALA A O 1
ATOM 1510 N N . ILE A 1 204 ? -5.898 1.432 -24.876 1.00 41.88 204 ILE A N 1
ATOM 1511 C CA . ILE A 1 204 ? -5.441 0.101 -24.431 1.00 41.88 204 ILE A CA 1
ATOM 1512 C C . ILE A 1 204 ? -6.624 -0.793 -24.012 1.00 41.88 204 ILE A C 1
ATOM 1514 O O . ILE A 1 204 ? -6.685 -1.955 -24.423 1.00 41.88 204 ILE A O 1
ATOM 1518 N N . ALA A 1 205 ? -7.637 -0.235 -23.337 1.00 36.41 205 ALA A N 1
ATOM 1519 C CA . ALA A 1 205 ? -8.830 -0.972 -22.902 1.00 36.41 205 ALA A CA 1
ATOM 1520 C C . ALA A 1 205 ? -9.667 -1.534 -24.076 1.00 36.41 205 ALA A C 1
ATOM 1522 O O . ALA A 1 205 ? -10.138 -2.672 -24.033 1.00 36.41 205 ALA A O 1
ATOM 1523 N N . ALA A 1 206 ? -9.786 -0.793 -25.185 1.00 38.88 206 ALA A N 1
ATOM 1524 C CA . ALA A 1 206 ? -10.585 -1.211 -26.343 1.00 38.88 206 ALA A CA 1
ATOM 1525 C C . ALA A 1 206 ? -9.968 -2.375 -27.152 1.00 38.88 206 ALA A C 1
ATOM 1527 O O . ALA A 1 206 ? -10.666 -3.027 -27.934 1.00 38.88 206 ALA A O 1
ATOM 1528 N N . LYS A 1 207 ? -8.670 -2.672 -26.976 1.00 40.97 207 LYS A N 1
ATOM 1529 C CA . LYS A 1 207 ? -7.974 -3.722 -27.742 1.00 40.97 207 LYS A CA 1
ATOM 1530 C C . LYS A 1 207 ? -8.138 -5.128 -27.153 1.00 40.97 207 LYS A C 1
ATOM 1532 O O . LYS A 1 207 ? -7.943 -6.099 -27.881 1.00 40.97 207 LYS A O 1
ATOM 1537 N N . ARG A 1 208 ? -8.540 -5.266 -25.881 1.00 43.03 208 ARG A N 1
ATOM 1538 C CA . ARG A 1 208 ? -8.713 -6.577 -25.219 1.00 43.03 208 ARG A CA 1
ATOM 1539 C C . ARG A 1 208 ? -10.107 -7.194 -25.373 1.00 43.03 208 ARG A C 1
ATOM 1541 O O . ARG A 1 208 ? -10.209 -8.415 -25.375 1.00 43.03 208 ARG A O 1
ATOM 1548 N N . ALA A 1 209 ? -11.151 -6.401 -25.619 1.00 43.03 209 ALA A N 1
ATOM 1549 C CA . ALA A 1 209 ? -12.513 -6.918 -25.811 1.00 43.03 209 ALA A CA 1
ATOM 1550 C C . ALA A 1 209 ? -12.740 -7.651 -27.157 1.00 43.03 209 ALA A C 1
ATOM 1552 O O . ALA A 1 209 ? -13.777 -8.279 -27.347 1.00 43.03 209 ALA A O 1
ATOM 1553 N N . LYS A 1 210 ? -11.789 -7.595 -28.106 1.00 39.94 210 LYS A N 1
ATOM 1554 C CA . LYS A 1 210 ? -11.933 -8.177 -29.460 1.00 39.94 210 LYS A CA 1
ATOM 1555 C C . LYS A 1 210 ? -11.155 -9.482 -29.704 1.00 39.94 210 LYS A C 1
ATOM 1557 O O . LYS A 1 210 ? -11.194 -10.005 -30.817 1.00 39.94 210 LYS A O 1
ATOM 1562 N N . ALA A 1 211 ? -10.468 -10.046 -28.709 1.00 39.91 211 ALA A N 1
ATOM 1563 C CA . ALA A 1 211 ? -9.738 -11.306 -28.880 1.00 39.91 211 ALA A CA 1
ATOM 1564 C C . ALA A 1 211 ? -10.667 -12.525 -28.691 1.00 39.91 211 ALA A C 1
ATOM 1566 O O . ALA A 1 211 ? -10.862 -13.021 -27.587 1.00 39.91 211 ALA A O 1
ATOM 1567 N N . LYS A 1 212 ? -11.257 -13.000 -29.795 1.00 38.75 212 LYS A N 1
ATOM 1568 C CA . LYS A 1 212 ? -12.070 -14.230 -29.880 1.00 38.75 212 LYS A CA 1
ATOM 1569 C C . LYS A 1 212 ? -11.206 -15.469 -29.547 1.00 38.75 212 LYS A C 1
ATOM 1571 O O . LYS A 1 212 ? -10.071 -15.530 -30.027 1.00 38.75 212 LYS A O 1
ATOM 1576 N N . PRO A 1 213 ? -11.695 -16.477 -28.796 1.00 41.41 213 PRO A N 1
ATOM 1577 C CA . PRO A 1 213 ? -10.890 -17.653 -28.476 1.00 41.41 213 PRO A CA 1
ATOM 1578 C C . PRO A 1 213 ? -10.670 -18.500 -29.737 1.00 41.41 213 PRO A C 1
ATOM 1580 O O . PRO A 1 213 ? -11.623 -18.935 -30.389 1.00 41.41 213 PRO A O 1
ATOM 1583 N N . ARG A 1 214 ? -9.402 -18.731 -30.095 1.00 42.09 214 ARG A N 1
ATOM 1584 C CA . ARG A 1 214 ? -9.019 -19.718 -31.112 1.00 42.09 214 ARG A CA 1
ATOM 1585 C C . ARG A 1 214 ? -9.347 -21.113 -30.574 1.00 42.09 214 ARG A C 1
ATOM 1587 O O . ARG A 1 214 ? -8.763 -21.539 -29.582 1.00 42.09 214 ARG A O 1
ATOM 1594 N N . ARG A 1 215 ? -10.277 -21.810 -31.233 1.00 41.12 215 ARG A N 1
ATOM 1595 C CA . ARG A 1 215 ? -10.520 -23.243 -31.021 1.00 41.12 215 ARG A CA 1
ATOM 1596 C C . ARG A 1 215 ? -9.251 -24.012 -31.406 1.00 41.12 215 ARG A C 1
ATOM 1598 O O . ARG A 1 215 ? -8.702 -23.773 -32.479 1.00 41.12 215 ARG A O 1
ATOM 1605 N N . ARG A 1 216 ? -8.776 -24.878 -30.509 1.00 46.44 216 ARG A N 1
ATOM 1606 C CA . ARG A 1 216 ? -7.748 -25.884 -30.804 1.00 46.44 216 ARG A CA 1
ATOM 1607 C C . ARG A 1 216 ? -8.417 -27.023 -31.581 1.00 46.44 216 ARG A C 1
ATOM 1609 O O . ARG A 1 216 ? -9.434 -27.528 -31.110 1.00 46.44 216 ARG A O 1
ATOM 1616 N N . ASN A 1 217 ? -7.861 -27.354 -32.745 1.00 46.34 217 ASN A N 1
ATOM 1617 C CA . ASN A 1 217 ? -7.969 -28.689 -33.336 1.00 46.34 217 ASN A CA 1
ATOM 1618 C C . ASN A 1 217 ? -6.908 -29.582 -32.697 1.00 46.34 217 ASN A C 1
ATOM 1620 O O . ASN A 1 217 ? -5.839 -29.021 -32.345 1.00 46.34 217 ASN A O 1
#

Radius of gyration: 20.35 Å; chains: 1; bounding box: 51×46×56 Å

Foldseek 3Di:
DDDDPPAAEAEDEDDPDDDDPPHHYDYDHALVRVLVVCVVVQVPAQEDAAPDPHDQKDFPDDDPDDDDDVNQPPDHDTDIDGRDPSLLVSLVPDDPCPNQYEAEAADQPPQQVVQQVCCVNSVHQWYWTFNQNDPQAHPPHQWHWTWIDGNPDIDTDPIDGPVVVVVVVVVVSVVVSPDDDDDDDDDDDDDDPPDDDPPVPPPPVVVPVPDDDDDDD